Protein 8INI (pdb70)

Structure (mmCIF, N/CA/C/O backbone):
data_8INI
#
_entry.id   8INI
#
_cell.length_a   46.735
_cell.length_b   60.416
_cell.length_c   131.579
_cell.angle_alpha   90.000
_cell.angle_beta   90.000
_cell.angle_gamma   90.000
#
_symmetry.space_group_name_H-M   'C 2 2 21'
#
loop_
_entity.id
_entity.type
_entity.pdbx_description
1 polymer 'vaccinia h2 protein'
2 non-polymer 'TETRAETHYLENE GLYCOL'
3 water water
#
loop_
_atom_site.group_PDB
_atom_site.id
_atom_site.type_symbol
_atom_site.label_atom_id
_atom_site.label_alt_id
_atom_site.label_comp_id
_atom_site.label_asym_id
_atom_site.label_entity_id
_atom_site.label_seq_id
_atom_site.pdbx_PDB_ins_code
_atom_site.Cartn_x
_a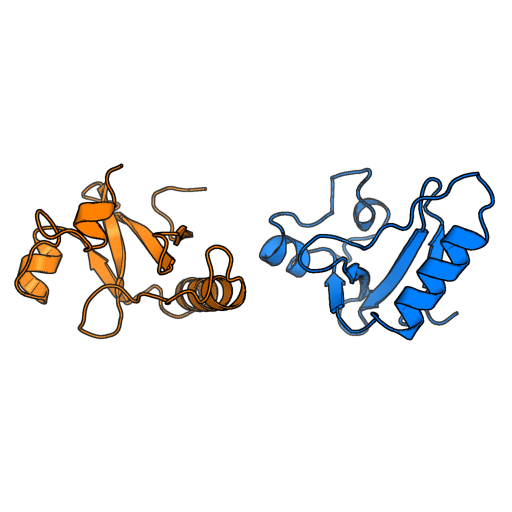tom_site.Cartn_y
_atom_site.Cartn_z
_atom_site.occupancy
_atom_site.B_iso_or_equiv
_atom_site.auth_seq_id
_atom_site.auth_comp_id
_atom_site.auth_asym_id
_atom_site.auth_atom_id
_atom_site.pdbx_PDB_model_num
ATOM 1 N N . ASP A 1 5 ? 24.07078 -9.17247 -11.39083 1.000 45.68618 9 ASP A N 1
ATOM 2 C CA . ASP A 1 5 ? 25.24943 -9.94751 -11.01664 1.000 45.41270 9 ASP A CA 1
ATOM 3 C C . ASP A 1 5 ? 25.48308 -9.85147 -9.50854 1.000 36.53785 9 ASP A C 1
ATOM 4 O O . ASP A 1 5 ? 25.72479 -10.84113 -8.82920 1.000 39.70696 9 ASP A O 1
ATOM 9 N N . ASP A 1 6 ? 25.41026 -8.62479 -9.01294 1.000 28.43336 10 ASP A N 1
ATOM 10 C CA . ASP A 1 6 ? 25.52019 -8.33737 -7.58991 1.000 22.41470 10 ASP A CA 1
ATOM 11 C C . ASP A 1 6 ? 24.35541 -8.97380 -6.83466 1.000 19.33364 10 ASP A C 1
ATOM 12 O O . ASP A 1 6 ? 23.19475 -8.65994 -7.11386 1.000 22.23737 10 ASP A O 1
ATOM 17 N N . ILE A 1 7 ? 24.65499 -9.83172 -5.84906 1.000 15.68536 11 ILE A N 1
ATOM 18 C CA . ILE A 1 7 ? 23.58904 -10.47701 -5.08542 1.000 17.72921 11 ILE A CA 1
ATOM 19 C C . ILE A 1 7 ? 22.88263 -9.53010 -4.14438 1.000 15.69293 11 ILE A C 1
ATOM 20 O O . ILE A 1 7 ? 21.82608 -9.88430 -3.60188 1.000 13.33205 11 ILE A O 1
ATOM 25 N N . PHE A 1 8 ? 23.43892 -8.34770 -3.93138 1.000 15.39492 12 PHE A N 1
ATOM 26 C CA . PHE A 1 8 ? 22.77260 -7.34539 -3.12490 1.000 13.94970 12 PHE A CA 1
ATOM 27 C C . PHE A 1 8 ? 21.94649 -6.37891 -3.96240 1.000 13.60129 12 PHE A C 1
ATOM 28 O O . PHE A 1 8 ? 21.42890 -5.39928 -3.42365 1.000 15.57125 12 PHE A O 1
ATOM 36 N N . GLU A 1 9 ? 21.85235 -6.60511 -5.26792 1.000 12.75427 13 GLU A N 1
ATOM 37 C CA . GLU A 1 9 ? 20.99394 -5.81794 -6.14246 1.000 13.40990 13 GLU A CA 1
ATOM 38 C C . GLU A 1 9 ? 19.94441 -6.72958 -6.76510 1.000 14.15143 13 GLU A C 1
ATOM 39 O O . GLU A 1 9 ? 20.21952 -7.89519 -7.04944 1.000 13.28279 13 GLU A O 1
ATOM 45 N N . PHE A 1 10 ? 18.74903 -6.19380 -6.99349 1.000 15.03226 14 PHE A N 1
ATOM 46 C CA . PHE A 1 10 ? 17.65281 -7.01917 -7.47403 1.000 12.96251 14 PHE A CA 1
ATOM 47 C C . PHE A 1 10 ? 17.98509 -7.65497 -8.82045 1.000 17.47419 14 PHE A C 1
ATOM 48 O O . PHE A 1 10 ? 18.53792 -7.00766 -9.72873 1.000 15.20434 14 PHE A O 1
ATOM 56 N N . LYS A 1 11 ? 17.55930 -8.90736 -8.96041 1.000 15.87224 15 LYS A N 1
ATOM 57 C CA . LYS A 1 11 ? 17.60125 -9.64665 -10.20783 1.000 19.10983 15 LYS A CA 1
ATOM 58 C C . LYS A 1 11 ? 16.32641 -10.46357 -10.31124 1.000 16.89634 15 LYS A C 1
ATOM 59 O O . LYS A 1 11 ? 15.78077 -10.90439 -9.30187 1.000 16.23187 15 LYS A O 1
ATOM 65 N N . CYS A 1 12 ? 15.87236 -10.69152 -11.54075 1.000 15.59406 16 CYS A N 1
ATOM 66 C CA . CYS A 1 12 ? 14.67002 -11.48059 -11.76560 1.000 13.38692 16 CYS A CA 1
ATOM 67 C C . CYS A 1 12 ? 15.04454 -12.95162 -11.71273 1.000 16.37888 16 CYS A C 1
ATOM 68 O O . CYS A 1 12 ? 15.70335 -13.46143 -12.61994 1.000 24.92478 16 CYS A O 1
ATOM 71 N N . VAL A 1 13 ? 14.64723 -13.62837 -10.64717 1.000 13.82671 17 VAL A N 1
ATOM 72 C CA . VAL A 1 13 ? 14.99547 -15.02067 -10.42247 1.000 16.16172 17 VAL A CA 1
ATOM 73 C C . VAL A 1 13 ? 13.82594 -15.88637 -10.86472 1.000 18.27660 17 VAL A C 1
ATOM 74 O O . VAL A 1 13 ? 12.66707 -15.63650 -10.48856 1.000 17.49544 17 VAL A O 1
ATOM 78 N N . ASP A 1 14 ? 14.13505 -16.88706 -11.69357 1.000 17.45299 18 ASP A N 1
ATOM 79 C CA . ASP A 1 14 ? 13.14927 -17.82028 -12.21993 1.000 20.05625 18 ASP A CA 1
ATOM 80 C C . ASP A 1 14 ? 12.92074 -18.89655 -11.16757 1.000 24.37037 18 ASP A C 1
ATOM 81 O O . ASP A 1 14 ? 13.81913 -19.69836 -10.88704 1.000 23.86450 18 ASP A O 1
ATOM 86 N N . PHE A 1 15 ? 11.71663 -18.93634 -10.60415 1.000 19.75870 19 PHE A N 1
ATOM 87 C CA . PHE A 1 15 ? 11.33456 -19.96245 -9.64262 1.000 22.42095 19 PHE A CA 1
ATOM 88 C C . PHE A 1 15 ? 10.56745 -21.09481 -10.30337 1.000 30.45131 19 PHE A C 1
ATOM 89 O O . PHE A 1 15 ? 9.98695 -21.93009 -9.60160 1.000 35.65070 19 PHE A O 1
ATOM 97 N N . GLY A 1 16 ? 10.56121 -21.14416 -11.63343 1.000 31.59652 20 GLY A N 1
ATOM 98 C CA . GLY A 1 16 ? 9.83169 -22.17235 -12.34729 1.000 32.55900 20 GLY A CA 1
ATOM 99 C C . GLY A 1 16 ? 8.54363 -21.64485 -12.93061 1.000 29.62158 20 GLY A C 1
ATOM 100 O O . GLY A 1 16 ? 8.47509 -21.32872 -14.11979 1.000 31.74813 20 GLY A O 1
ATOM 101 N N . ALA A 1 17 ? 7.50119 -21.58652 -12.10608 1.000 27.73905 21 ALA A N 1
ATOM 102 C CA . ALA A 1 17 ? 6.20615 -21.06939 -12.53025 1.000 29.28769 21 ALA A CA 1
ATOM 103 C C . ALA A 1 17 ? 6.13657 -19.54689 -12.56398 1.000 29.51710 21 ALA A C 1
ATOM 104 O O . ALA A 1 17 ? 5.17238 -19.00298 -13.11187 1.000 28.97762 21 ALA A O 1
ATOM 106 N N . TYR A 1 18 ? 7.11810 -18.84479 -12.00067 1.000 24.04027 22 TYR A N 1
ATOM 107 C CA . TYR A 1 18 ? 7.01863 -17.39755 -11.89081 1.000 20.59631 22 TYR A CA 1
ATOM 108 C C . TYR A 1 18 ? 8.40427 -16.80239 -11.67562 1.000 18.49655 22 TYR A C 1
ATOM 109 O O . TYR A 1 18 ? 9.34223 -17.49772 -11.27517 1.000 20.94722 22 TYR A O 1
ATOM 118 N N . PHE A 1 19 ? 8.51489 -15.49973 -11.94236 1.000 14.16826 23 PHE A N 1
ATOM 119 C CA . PHE A 1 19 ? 9.68472 -14.70918 -11.58898 1.000 14.31181 23 PHE A CA 1
ATOM 120 C C . PHE A 1 19 ? 9.42083 -13.93478 -10.30267 1.000 17.54316 23 PHE A C 1
ATOM 121 O O . PHE A 1 19 ? 8.31795 -13.43721 -10.06346 1.000 16.36328 23 PHE A O 1
ATOM 129 N N . ILE A 1 20 ? 10.46878 -13.77088 -9.51132 1.000 14.91804 24 ILE A N 1
ATOM 130 C CA . ILE A 1 20 ? 10.46648 -12.78767 -8.43412 1.000 13.60626 24 ILE A CA 1
ATOM 131 C C . ILE A 1 20 ? 11.72909 -11.95507 -8.56928 1.000 14.14453 24 ILE A C 1
ATOM 132 O O . ILE A 1 20 ? 12.79345 -12.49124 -8.87257 1.000 14.22934 24 ILE A O 1
ATOM 137 N N . ALA A 1 21 ? 11.62575 -10.65294 -8.32071 1.000 11.27473 25 ALA A N 1
ATOM 138 C CA . ALA A 1 21 ? 12.80266 -9.79564 -8.25838 1.000 11.35724 25 ALA A CA 1
ATOM 139 C C . ALA A 1 21 ? 13.36939 -9.86049 -6.83854 1.000 16.09375 25 ALA A C 1
ATOM 140 O O . ALA A 1 21 ? 12.72760 -9.40082 -5.88881 1.000 13.65313 25 ALA A O 1
ATOM 142 N N . MET A 1 22 ? 14.56424 -10.42738 -6.68154 1.000 16.16658 26 MET A N 1
ATOM 143 C CA . MET A 1 22 ? 15.06258 -10.62506 -5.32757 1.000 14.55917 26 MET A CA 1
ATOM 144 C C . MET A 1 22 ? 16.55054 -10.30001 -5.23407 1.000 13.05896 26 MET A C 1
ATOM 145 O O . MET A 1 22 ? 17.26049 -10.14954 -6.23469 1.000 14.23832 26 MET A O 1
ATOM 150 N N . ARG A 1 23 ? 16.97141 -10.07877 -3.99393 1.000 12.85692 27 ARG A N 1
ATOM 151 C CA . ARG A 1 23 ? 18.35880 -9.78999 -3.65169 1.000 12.30172 27 ARG A CA 1
ATOM 152 C C . ARG A 1 23 ? 18.53750 -10.19544 -2.19515 1.000 14.06818 27 ARG A C 1
ATOM 153 O O . ARG A 1 23 ? 17.59594 -10.64711 -1.54858 1.000 15.64064 27 ARG A O 1
ATOM 161 N N . LEU A 1 24 ? 19.74686 -10.02299 -1.67743 1.000 12.54875 28 LEU A N 1
ATOM 162 C CA . LEU A 1 24 ? 20.01733 -10.18887 -0.25768 1.000 12.57260 28 LEU A CA 1
ATOM 163 C C . LEU A 1 24 ? 20.17413 -8.81826 0.37453 1.000 17.28685 28 LEU A C 1
ATOM 164 O O . LEU A 1 24 ? 20.72769 -7.91695 -0.25000 1.000 16.13610 28 LEU A O 1
ATOM 169 N N . ASP A 1 25 ? 19.63490 -8.65390 1.58694 1.000 15.38153 29 ASP A N 1
ATOM 170 C CA . ASP A 1 25 ? 19.84155 -7.43155 2.36216 1.000 16.46060 29 ASP A CA 1
ATOM 171 C C . ASP A 1 25 ? 21.32283 -7.28420 2.71168 1.000 13.57284 29 ASP A C 1
ATOM 172 O O . ASP A 1 25 ? 21.95849 -8.22949 3.18300 1.000 13.73123 29 ASP A O 1
ATOM 177 N N . LYS A 1 26 ? 21.88308 -6.09844 2.45990 1.000 13.68788 30 LYS A N 1
ATOM 178 C CA . LYS A 1 26 ? 23.29144 -5.84418 2.77987 1.000 16.14143 30 LYS A CA 1
ATOM 179 C C . LYS A 1 26 ? 23.60901 -6.05763 4.25892 1.000 23.22555 30 LYS A C 1
ATOM 180 O O . LYS A 1 26 ? 24.69825 -6.54141 4.60031 1.000 30.65667 30 LYS A O 1
ATOM 186 N N . LYS A 1 27 ? 22.72311 -5.61951 5.15120 1.000 17.77631 31 LYS A N 1
ATOM 187 C CA . LYS A 1 27 ? 23.04200 -5.63676 6.57762 1.000 22.77678 31 LYS A CA 1
ATOM 188 C C . LYS A 1 27 ? 22.83287 -7.01701 7.20172 1.000 26.90283 31 LYS A C 1
ATOM 189 O O . LYS A 1 27 ? 23.61354 -7.43072 8.06628 1.000 31.28758 31 LYS A O 1
ATOM 195 N N . THR A 1 28 ? 21.80134 -7.74827 6.78523 1.000 19.26295 32 THR A N 1
ATOM 196 C CA . THR A 1 28 ? 21.44676 -8.99995 7.43883 1.000 19.58585 32 THR A CA 1
ATOM 197 C C . THR A 1 28 ? 21.67405 -10.22001 6.57040 1.000 21.39771 32 THR A C 1
ATOM 198 O O . THR A 1 28 ? 21.56479 -11.33939 7.07999 1.000 19.15003 32 THR A O 1
ATOM 202 N N . TYR A 1 29 ? 22.00667 -10.03978 5.29145 1.000 14.50059 33 TYR A N 1
ATOM 203 C CA . TYR A 1 29 ? 22.09308 -11.11778 4.30756 1.000 15.80368 33 TYR A CA 1
ATOM 204 C C . TYR A 1 29 ? 20.77203 -11.87817 4.14788 1.000 16.03876 33 TYR A C 1
ATOM 205 O O . TYR A 1 29 ? 20.75269 -12.95577 3.55817 1.000 17.08170 33 TYR A O 1
ATOM 214 N N . LEU A 1 30 ? 19.65140 -11.34558 4.65874 1.000 14.71967 34 LEU A N 1
ATOM 215 C CA . LEU A 1 30 ? 18.39687 -12.06090 4.44465 1.000 13.92650 34 LEU A CA 1
ATOM 216 C C . LEU A 1 30 ? 17.82751 -11.80923 3.04526 1.000 13.24112 34 LEU A C 1
ATOM 217 O O . LEU A 1 30 ? 17.95020 -10.70429 2.50456 1.000 16.42681 34 LEU A O 1
ATOM 222 N N . PRO A 1 31 ? 17.15588 -12.79551 2.45969 1.000 15.95202 35 PRO A N 1
ATOM 223 C CA . PRO A 1 31 ? 16.54493 -12.57500 1.13923 1.000 12.18268 35 PRO A CA 1
ATOM 224 C C . PRO A 1 31 ? 15.43042 -11.54530 1.20455 1.000 15.88450 35 PRO A C 1
ATOM 225 O O . PRO A 1 31 ? 14.65826 -11.49701 2.16622 1.000 14.31548 35 PRO A O 1
ATOM 229 N N . GLN A 1 32 ? 15.35619 -10.73068 0.15375 1.000 12.27292 36 GLN A N 1
ATOM 230 C CA . GLN A 1 32 ? 14.43653 -9.61869 0.00386 1.000 12.47558 36 GLN A CA 1
ATOM 231 C C . GLN A 1 32 ? 13.86671 -9.64560 -1.40204 1.000 15.42893 36 GLN A C 1
ATOM 232 O O . GLN A 1 32 ? 14.58781 -9.96113 -2.35047 1.000 15.80918 36 GLN A O 1
ATOM 238 N N . ALA A 1 33 ? 12.57998 -9.32394 -1.53769 1.000 14.42079 37 ALA A N 1
ATOM 239 C CA . ALA A 1 33 ? 11.93569 -9.30669 -2.84173 1.000 14.97456 37 ALA A CA 1
ATOM 240 C C . ALA A 1 33 ? 11.17620 -8.00252 -3.03160 1.000 14.27323 37 ALA A C 1
ATOM 241 O O . ALA A 1 33 ? 10.70252 -7.3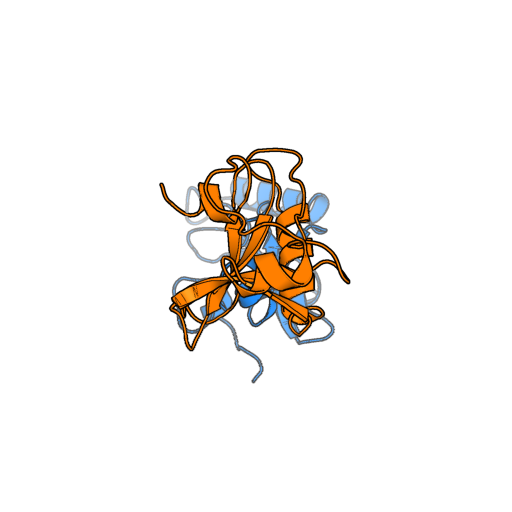9531 -2.07072 1.000 13.06937 37 ALA A O 1
ATOM 243 N N . ILE A 1 34 ? 11.05456 -7.57431 -4.28932 1.000 11.05975 38 ILE A N 1
ATOM 244 C CA . ILE A 1 34 ? 10.18196 -6.44291 -4.57012 1.000 11.19831 38 ILE A CA 1
ATOM 245 C C . ILE A 1 34 ? 8.77405 -6.84052 -4.17949 1.000 18.21129 38 ILE A C 1
ATOM 246 O O . ILE A 1 34 ? 8.27322 -7.89343 -4.59317 1.000 14.67936 38 ILE A O 1
ATOM 251 N N . ARG A 1 35 ? 8.14350 -6.00099 -3.36553 1.000 11.80784 39 ARG A N 1
ATOM 252 C CA . ARG A 1 35 ? 6.90849 -6.32444 -2.68938 1.000 12.11717 39 ARG A CA 1
ATOM 253 C C . ARG A 1 35 ? 5.71688 -5.88591 -3.52936 1.000 14.31843 39 ARG A C 1
ATOM 254 O O . ARG A 1 35 ? 5.75960 -4.83793 -4.17818 1.000 16.45367 39 ARG A O 1
ATOM 262 N N . ARG A 1 36 ? 4.64913 -6.69088 -3.51449 1.000 12.24390 40 ARG A N 1
ATOM 263 C CA . ARG A 1 36 ? 3.43041 -6.35988 -4.25561 1.000 14.55698 40 ARG A CA 1
ATOM 264 C C . ARG A 1 36 ? 2.52178 -5.57281 -3.32078 1.000 18.53430 40 ARG A C 1
ATOM 265 O O . ARG A 1 36 ? 1.69865 -6.13802 -2.59881 1.000 16.18313 40 ARG A O 1
ATOM 273 N N . GLY A 1 37 ? 2.68849 -4.24923 -3.32277 1.000 20.49813 41 GLY A N 1
ATOM 274 C CA . GLY A 1 37 ? 1.84683 -3.40602 -2.47839 1.000 23.65774 41 GLY A CA 1
ATOM 275 C C . GLY A 1 37 ? 2.08191 -3.70554 -1.01824 1.000 21.50457 41 GLY A C 1
ATOM 276 O O . GLY A 1 37 ? 3.21225 -3.66426 -0.52537 1.000 20.53229 41 GLY A O 1
ATOM 277 N N . THR A 1 38 ? 1.00005 -3.99932 -0.29974 1.000 19.55037 42 THR A N 1
ATOM 278 C CA . THR A 1 38 ? 1.08666 -4.38195 1.10026 1.000 19.90720 42 THR A CA 1
ATOM 279 C C . THR A 1 38 ? 1.21640 -5.88848 1.28562 1.000 19.08800 42 THR A C 1
ATOM 280 O O . THR A 1 38 ? 1.31315 -6.35416 2.42388 1.000 22.27296 42 THR A O 1
ATOM 284 N N . GLY A 1 39 ? 1.22152 -6.66170 0.20377 1.000 17.00791 43 GLY A N 1
ATOM 285 C CA . GLY A 1 39 ? 1.26807 -8.10670 0.34138 1.000 18.78907 43 GLY A CA 1
ATOM 286 C C . GLY A 1 39 ? 2.67084 -8.68767 0.34986 1.000 17.76302 43 GLY A C 1
ATOM 287 O O . GLY A 1 39 ? 3.60071 -8.07355 0.87852 1.000 22.20512 43 GLY A O 1
ATOM 288 N N . ASP A 1 40 ? 2.82840 -9.85949 -0.25378 1.000 15.01631 44 ASP A N 1
ATOM 289 C CA . ASP A 1 40 ? 4.09189 -10.58479 -0.26864 1.000 17.90080 44 ASP A CA 1
ATOM 290 C C . ASP A 1 40 ? 4.88436 -10.18445 -1.51419 1.000 18.16052 44 ASP A C 1
ATOM 291 O O . ASP A 1 40 ? 4.58312 -9.17399 -2.15232 1.000 14.97684 44 ASP A O 1
ATOM 296 N N . ALA A 1 41 ? 5.90149 -10.96948 -1.87355 1.000 13.49101 45 ALA A N 1
ATOM 297 C CA . ALA A 1 41 ? 6.67088 -10.69806 -3.07947 1.000 13.68987 45 ALA A CA 1
ATOM 298 C C . ALA A 1 41 ? 5.78002 -10.61309 -4.31723 1.000 16.21024 45 ALA A C 1
ATOM 299 O O . ALA A 1 41 ? 4.78895 -11.33725 -4.44907 1.000 16.71699 45 ALA A O 1
ATOM 301 N N . TRP A 1 42 ? 6.15009 -9.72394 -5.23252 1.000 11.32412 46 TRP A N 1
ATOM 302 C CA . TRP A 1 42 ? 5.43313 -9.54760 -6.49789 1.000 11.21506 46 TRP A CA 1
ATOM 303 C C . TRP A 1 42 ? 5.84402 -10.69317 -7.41115 1.000 16.73311 46 TRP A C 1
ATOM 304 O O . TRP A 1 42 ? 6.96049 -10.72328 -7.92784 1.000 16.41883 46 TRP A O 1
ATOM 315 N N . MET A 1 43 ? 4.97295 -11.68053 -7.56370 1.000 13.21465 47 MET A N 1
ATOM 316 C CA . MET A 1 43 ? 5.27671 -12.82117 -8.40642 1.000 14.46841 47 MET A CA 1
ATOM 317 C C . MET A 1 43 ? 4.76719 -12.54551 -9.81275 1.000 20.33133 47 MET A C 1
ATOM 318 O O . MET A 1 43 ? 3.59478 -12.19534 -9.99993 1.000 21.25011 47 MET A O 1
ATOM 323 N N . VAL A 1 44 ? 5.64564 -12.69412 -10.79720 1.000 14.76599 48 VAL A N 1
ATOM 324 C CA . VAL A 1 44 ? 5.28680 -12.48512 -12.19429 1.000 13.81384 48 VAL A CA 1
ATOM 325 C C . VAL A 1 44 ? 5.10139 -13.86159 -12.80847 1.000 16.77381 48 VAL A C 1
ATOM 326 O O . VAL A 1 44 ? 6.07135 -14.58904 -13.04429 1.000 17.13953 48 VAL A O 1
ATOM 330 N N . LYS A 1 45 ? 3.85368 -14.22705 -13.07514 1.000 17.60850 49 LYS A N 1
ATOM 331 C CA . LYS A 1 45 ? 3.56381 -15.59143 -13.47911 1.000 20.77707 49 LYS A CA 1
ATOM 332 C C . LYS A 1 45 ? 4.02656 -15.81114 -14.91932 1.000 22.33108 49 LYS A C 1
ATOM 333 O O . LYS A 1 45 ? 3.95167 -14.90599 -15.76025 1.000 19.56578 49 LYS A O 1
ATOM 339 N N . LYS A 1 46 ? 4.52176 -17.01438 -15.20601 1.000 23.44499 50 LYS A N 1
ATOM 340 C CA . LYS A 1 46 ? 5.06438 -17.31001 -16.52701 1.000 22.24402 50 LYS A CA 1
ATOM 341 C C . LYS A 1 46 ? 4.02434 -18.10965 -17.30049 1.000 19.86745 50 LYS A C 1
ATOM 342 O O . LYS A 1 46 ? 3.43035 -19.05049 -16.76851 1.000 21.95070 50 LYS A O 1
ATOM 348 N N . ALA A 1 47 ? 3.81127 -17.73203 -18.55857 1.000 16.68364 51 ALA A N 1
ATOM 349 C CA . ALA A 1 47 ? 2.85880 -18.43543 -19.41712 1.000 22.15362 51 ALA A CA 1
ATOM 350 C C . ALA A 1 47 ? 3.42379 -19.73252 -19.97802 1.000 19.81193 51 ALA A C 1
ATOM 351 O O . ALA A 1 47 ? 2.65215 -20.59105 -20.42945 1.000 20.94808 51 ALA A O 1
ATOM 353 N N . ALA A 1 48 ? 4.74652 -19.86447 -20.01547 1.000 17.28607 52 ALA A N 1
ATOM 354 C CA . ALA A 1 48 ? 5.40515 -21.07033 -20.49850 1.000 16.96923 52 ALA A CA 1
ATOM 355 C C . ALA A 1 48 ? 6.74539 -21.17587 -19.78963 1.000 18.19725 52 ALA A C 1
ATOM 356 O O . ALA A 1 48 ? 7.16053 -20.26125 -19.08264 1.000 18.40512 52 ALA A O 1
ATOM 358 N N . LYS A 1 49 ? 7.41953 -22.31442 -19.96878 1.000 17.16361 53 LYS A N 1
ATOM 359 C CA . LYS A 1 49 ? 8.72705 -22.49531 -19.33874 1.000 17.67935 53 LYS A CA 1
ATOM 360 C C . LYS A 1 49 ? 9.71312 -21.39434 -19.72484 1.000 20.37280 53 LYS A C 1
ATOM 361 O O . LYS A 1 49 ? 10.59290 -21.03854 -18.93079 1.000 21.73432 53 LYS A O 1
ATOM 367 N N . VAL A 1 50 ? 9.62041 -20.88126 -20.94450 1.000 19.28351 54 VAL A N 1
ATOM 368 C CA . VAL A 1 50 ? 10.35422 -19.69302 -21.36258 1.000 24.39697 54 VAL A CA 1
ATOM 369 C C . VAL A 1 50 ? 9.32252 -18.62269 -21.66484 1.000 20.91801 54 VAL A C 1
ATOM 370 O O . VAL A 1 50 ? 8.43142 -18.83534 -22.49715 1.000 20.02623 54 VAL A O 1
ATOM 374 N N . ASP A 1 51 ? 9.42756 -17.48136 -20.98364 1.000 19.64647 55 ASP A N 1
ATOM 375 C CA . ASP A 1 51 ? 8.44656 -16.40463 -21.13264 1.000 17.10511 55 ASP A CA 1
ATOM 376 C C . ASP A 1 51 ? 9.13763 -15.05425 -21.04954 1.000 17.41644 55 ASP A C 1
ATOM 377 O O . ASP A 1 51 ? 9.20686 -14.43767 -19.97591 1.000 16.30562 55 ASP A O 1
ATOM 382 N N . PRO A 1 52 ? 9.63877 -14.54469 -22.17758 1.000 22.06183 56 PRO A N 1
ATOM 383 C CA . PRO A 1 52 ? 10.30631 -13.23508 -22.15120 1.000 23.35156 56 PRO A CA 1
ATOM 384 C C . PRO A 1 52 ? 9.38904 -12.08594 -21.77217 1.000 23.05532 56 PRO A C 1
ATOM 385 O O . PRO A 1 52 ? 9.89317 -11.07039 -21.29176 1.000 19.33234 56 PRO A O 1
ATOM 389 N N . SER A 1 53 ? 8.06864 -12.20574 -21.95927 1.000 21.08397 57 SER A N 1
ATOM 390 C CA . SER A 1 53 ? 7.17057 -11.13246 -21.53846 1.000 22.53101 57 SER A CA 1
ATOM 391 C C . SER A 1 53 ? 7.11279 -11.02681 -20.01957 1.000 18.12492 57 SER A C 1
ATOM 392 O O . SER A 1 53 ? 7.13791 -9.91845 -19.46032 1.000 18.78436 57 SER A O 1
ATOM 395 N N . ALA A 1 54 ? 7.03824 -12.17225 -19.33615 1.000 22.67942 58 ALA A N 1
ATOM 396 C CA . ALA A 1 54 ? 7.07784 -12.16935 -17.87893 1.000 19.47997 58 ALA A CA 1
ATOM 397 C C . ALA A 1 54 ? 8.40604 -11.61879 -17.37810 1.000 15.08417 58 ALA A C 1
ATOM 398 O O . ALA A 1 54 ? 8.44148 -10.81717 -16.43592 1.000 16.78367 58 ALA A O 1
ATOM 400 N N . GLN A 1 55 ? 9.51082 -12.04009 -17.99949 1.000 16.24529 59 GLN A N 1
ATOM 401 C CA . GLN A 1 55 ? 10.81656 -11.49306 -17.64301 1.000 16.45564 59 GLN A CA 1
ATOM 402 C C . GLN A 1 55 ? 10.86005 -9.98122 -17.84620 1.000 16.51323 59 GLN A C 1
ATOM 403 O O . GLN A 1 55 ? 11.41594 -9.25193 -17.01370 1.000 15.31289 59 GLN A O 1
ATOM 409 N N . GLN A 1 56 ? 10.27191 -9.49075 -18.94407 1.000 16.49915 60 GLN A N 1
ATOM 410 C CA . GLN A 1 56 ? 10.29484 -8.05223 -19.21424 1.000 17.23427 60 GLN A CA 1
ATOM 411 C C . GLN A 1 56 ? 9.53207 -7.27618 -18.14444 1.000 17.56159 60 GLN A C 1
ATOM 412 O O . GLN A 1 56 ? 10.00177 -6.23745 -17.65954 1.000 14.63459 60 GLN A O 1
ATOM 418 N N . PHE A 1 57 ? 8.36315 -7.76995 -17.74353 1.000 12.82894 61 PHE A N 1
ATOM 419 C CA . PHE A 1 57 ? 7.64682 -7.06228 -16.68789 1.000 15.34772 61 PHE A CA 1
ATOM 420 C C . PHE A 1 57 ? 8.42333 -7.09407 -15.37633 1.000 17.27511 61 PHE A C 1
ATOM 421 O O . PHE A 1 57 ? 8.48055 -6.09099 -14.65531 1.000 13.40018 61 PHE A O 1
ATOM 429 N N . CYS A 1 58 ? 9.00084 -8.24316 -15.03248 1.000 13.43076 62 CYS A N 1
ATOM 430 C CA . CYS A 1 58 ? 9.82605 -8.29507 -13.83027 1.000 15.58139 62 CYS A CA 1
ATOM 431 C C . CYS A 1 58 ? 10.96379 -7.26749 -13.89012 1.000 12.38585 62 CYS A C 1
ATOM 432 O O . CYS A 1 58 ? 11.26374 -6.59698 -12.89305 1.000 14.81938 62 CYS A O 1
ATOM 435 N N . GLN A 1 59 ? 11.59825 -7.11314 -15.06065 1.000 13.43269 63 GLN A N 1
ATOM 436 C CA . GLN A 1 59 ? 12.66408 -6.11208 -15.18443 1.000 14.97716 63 GLN A CA 1
ATOM 437 C C . GLN A 1 59 ? 12.10598 -4.70092 -15.03158 1.000 15.60517 63 GLN A C 1
ATOM 438 O O . GLN A 1 59 ? 12.77343 -3.81371 -14.47056 1.000 12.79138 63 GLN A O 1
ATOM 447 N N . TYR A 1 60 ? 10.87602 -4.47971 -15.52341 1.000 13.62600 64 TYR A N 1
ATOM 448 C CA . TYR A 1 60 ? 10.21237 -3.18943 -15.33191 1.000 14.59637 64 TYR A CA 1
ATOM 449 C C . TYR A 1 60 ? 9.99180 -2.91953 -13.85179 1.000 12.55247 64 TYR A C 1
ATOM 450 O O . TYR A 1 60 ? 10.14246 -1.78540 -13.38683 1.000 12.74513 64 TYR A O 1
ATOM 459 N N . LEU A 1 61 ? 9.61959 -3.95826 -13.09767 1.000 12.52420 65 LEU A N 1
ATOM 460 C CA . LEU A 1 61 ? 9.44722 -3.79387 -11.65548 1.000 14.47894 65 LEU A CA 1
ATOM 461 C C . LEU A 1 61 ? 10.76006 -3.40198 -10.99635 1.000 16.23442 65 LEU A C 1
ATOM 462 O O . LEU A 1 61 ? 10.78571 -2.56470 -10.08875 1.000 13.64160 65 LEU A O 1
ATOM 467 N N . ILE A 1 62 ? 11.86035 -4.00859 -11.42268 1.000 13.43435 66 ILE A N 1
ATOM 468 C CA . ILE A 1 62 ? 13.14008 -3.60280 -10.85156 1.000 12.32680 66 ILE A CA 1
ATOM 469 C C . ILE A 1 62 ? 13.41628 -2.13811 -11.16984 1.000 17.76089 66 ILE A C 1
ATOM 470 O O . ILE A 1 62 ? 13.84890 -1.36404 -10.30127 1.000 15.02049 66 ILE A O 1
ATOM 475 N N . LYS A 1 63 ? 13.10260 -1.72233 -12.39742 1.000 15.52328 67 LYS A N 1
ATOM 476 C CA . LYS A 1 63 ? 13.37678 -0.35325 -12.80888 1.000 18.15989 67 LYS A CA 1
ATOM 477 C C . LYS A 1 63 ? 12.54864 0.64476 -12.00995 1.000 17.49895 67 LYS A C 1
ATOM 478 O O . LYS A 1 63 ? 13.04877 1.71069 -11.64082 1.000 18.09484 67 LYS A O 1
ATOM 484 N N . HIS A 1 64 ? 11.29207 0.31888 -11.71208 1.000 14.67548 68 HIS A N 1
ATOM 485 C CA . HIS A 1 64 ? 10.36233 1.33535 -11.23136 1.000 14.93236 68 HIS A CA 1
ATOM 486 C C . HIS A 1 64 ? 9.80264 1.11913 -9.83438 1.000 18.79714 68 HIS A C 1
ATOM 487 O O . HIS A 1 64 ? 9.39498 2.10181 -9.20062 1.000 17.00916 68 HIS A O 1
ATOM 494 N N . LYS A 1 65 ? 9.84421 -0.09979 -9.29916 1.000 14.39469 69 LYS A N 1
ATOM 495 C CA . LYS A 1 65 ? 9.16633 -0.43028 -8.05016 1.000 14.38117 69 LYS A CA 1
ATOM 496 C C . LYS A 1 65 ? 10.11831 -1.03972 -7.02868 1.000 14.08614 69 LYS A C 1
ATOM 497 O O . LYS A 1 65 ? 9.66446 -1.70595 -6.09475 1.000 14.67152 69 LYS A O 1
ATOM 503 N N . SER A 1 66 ? 11.42835 -0.82786 -7.18477 1.000 13.94783 70 SER A N 1
ATOM 504 C CA . SER A 1 66 ? 12.37847 -1.41035 -6.23642 1.000 15.78356 70 SER A CA 1
ATOM 505 C C . SER A 1 66 ? 12.35023 -0.73903 -4.87127 1.000 16.54133 70 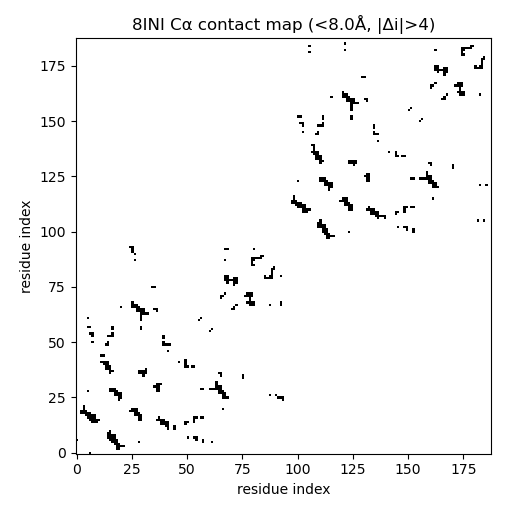SER A C 1
ATOM 506 O O . SER A 1 66 ? 13.09980 -1.16276 -3.98654 1.000 17.26124 70 SER A O 1
ATOM 510 N N . ASN A 1 67 ? 11.55533 0.30099 -4.64941 1.000 12.44328 71 ASN A N 1
ATOM 511 C CA . ASN A 1 67 ? 11.61633 0.95705 -3.34814 1.000 18.55113 71 ASN A CA 1
ATOM 512 C C . ASN A 1 67 ? 10.50581 0.51638 -2.39288 1.000 17.50391 71 ASN A C 1
ATOM 513 O O . ASN A 1 67 ? 10.33127 1.13114 -1.33575 1.000 14.43767 71 ASN A O 1
ATOM 518 N N . ASN A 1 68 ? 9.81540 -0.58457 -2.70481 1.000 12.23195 72 ASN A N 1
ATOM 519 C CA . ASN A 1 68 ? 8.87429 -1.24005 -1.79757 1.000 12.97756 72 ASN A CA 1
ATOM 520 C C . ASN A 1 68 ? 9.26472 -2.70734 -1.73952 1.000 14.33929 72 ASN A C 1
ATOM 521 O O . ASN A 1 68 ? 9.06382 -3.43183 -2.71980 1.000 14.33277 72 ASN A O 1
ATOM 526 N N . VAL A 1 69 ? 9.86326 -3.14784 -0.61937 1.000 12.26723 73 VAL A N 1
ATOM 527 C CA . VAL A 1 69 ? 10.43815 -4.48964 -0.57939 1.000 11.97247 73 VAL A CA 1
ATOM 528 C C . VAL A 1 69 ? 9.99067 -5.22134 0.67768 1.000 17.54151 73 VAL A C 1
ATOM 529 O O . VAL A 1 69 ? 9.51425 -4.62461 1.64695 1.000 16.58168 73 VAL A O 1
ATOM 533 N N . ILE A 1 70 ? 10.12700 -6.54206 0.63933 1.000 11.95198 74 ILE A N 1
ATOM 534 C CA . ILE A 1 70 ? 9.73925 -7.37340 1.77093 1.000 12.25751 74 ILE A CA 1
ATOM 535 C C . ILE A 1 70 ? 10.85777 -8.37262 2.01048 1.000 13.27975 74 ILE A C 1
ATOM 536 O O . ILE A 1 70 ? 11.40442 -8.94338 1.06327 1.000 12.70186 74 ILE A O 1
ATOM 541 N N . THR A 1 71 ? 11.21540 -8.56780 3.28333 1.000 15.11191 75 THR A N 1
ATOM 542 C CA . THR A 1 71 ? 12.38251 -9.35339 3.66307 1.000 13.45164 75 THR A CA 1
ATOM 543 C C . THR A 1 71 ? 11.93850 -10.56328 4.46399 1.000 13.56226 75 THR A C 1
ATOM 544 O O . THR A 1 71 ? 11.12258 -10.42365 5.36768 1.000 15.92688 75 THR A O 1
ATOM 548 N N . CYS A 1 72 ? 12.52783 -11.72687 4.17511 1.000 13.37513 76 CYS A N 1
ATOM 549 C CA . CYS A 1 72 ? 12.21801 -12.94262 4.92755 1.000 13.55074 76 CYS A CA 1
ATOM 550 C C . CYS A 1 72 ? 12.62318 -12.76351 6.38319 1.000 21.82151 76 CYS A C 1
ATOM 551 O O . CYS A 1 72 ? 13.51382 -11.97451 6.70291 1.000 19.50772 76 CYS A O 1
ATOM 554 N N . GLY A 1 73 ? 11.96010 -13.50521 7.27057 1.000 21.55091 77 GLY A N 1
ATOM 555 C CA . GLY A 1 73 ? 12.30279 -13.47736 8.67898 1.000 20.67153 77 GLY A CA 1
ATOM 556 C C . GLY A 1 73 ? 11.45068 -12.55864 9.52671 1.000 21.38995 77 GLY A C 1
ATOM 557 O O . GLY A 1 73 ? 10.23113 -12.49293 9.33430 1.000 21.73921 77 GLY A O 1
ATOM 558 N N . ASN A 1 74 ? 12.09477 -11.80974 10.43606 1.000 21.20299 78 ASN A N 1
ATOM 559 C CA . ASN A 1 74 ? 11.35302 -10.99299 11.39671 1.000 24.03599 78 ASN A CA 1
ATOM 560 C C . ASN A 1 74 ? 10.49039 -9.94577 10.70397 1.000 23.32301 78 ASN A C 1
ATOM 561 O O . ASN A 1 74 ? 9.37867 -9.65869 11.16449 1.000 24.40033 78 ASN A O 1
ATOM 566 N N . GLU A 1 75 ? 10.99462 -9.33214 9.62501 1.000 20.12652 79 GLU A N 1
ATOM 567 C CA . GLU A 1 75 ? 10.20707 -8.30830 8.94345 1.000 22.44787 79 GLU A CA 1
ATOM 568 C C . GLU A 1 75 ? 8.91336 -8.88520 8.39319 1.000 19.70618 79 GLU A C 1
ATOM 569 O O . GLU A 1 75 ? 7.83110 -8.34086 8.63696 1.000 22.39817 79 GLU A O 1
ATOM 575 N N . MET A 1 76 ? 9.00566 -9.99408 7.64716 1.000 19.12424 80 MET A N 1
ATOM 576 C CA . MET A 1 76 ? 7.80887 -10.63632 7.12298 1.000 22.54800 80 MET A CA 1
ATOM 577 C C . MET A 1 76 ? 6.88798 -11.08071 8.25063 1.000 25.40992 80 MET A C 1
ATOM 578 O O . MET A 1 76 ? 5.66252 -11.01067 8.12474 1.000 23.12678 80 MET A O 1
ATOM 583 N N . LEU A 1 77 ? 7.46086 -11.55006 9.35622 1.000 19.90719 81 LEU A N 1
ATOM 584 C CA . LEU A 1 77 ? 6.64091 -11.97135 10.48670 1.000 27.53713 81 LEU A CA 1
ATOM 585 C C . LEU A 1 77 ? 5.82027 -10.79974 11.01733 1.000 26.42729 81 LEU A C 1
ATOM 586 O O . LEU A 1 77 ? 4.61006 -10.92249 11.23773 1.000 27.73518 81 LEU A O 1
ATOM 591 N N . ASN A 1 78 ? 6.46202 -9.64750 11.21166 1.000 24.61249 82 ASN A N 1
ATOM 592 C CA . ASN A 1 78 ? 5.73777 -8.48123 11.71719 1.000 26.49769 82 ASN A CA 1
ATOM 593 C C . ASN A 1 78 ? 4.73852 -7.94202 10.69243 1.000 30.68509 82 ASN A C 1
ATOM 594 O O . ASN A 1 78 ? 3.63692 -7.50908 11.05773 1.000 31.97080 82 ASN A O 1
ATOM 599 N N . GLU A 1 79 ? 5.09603 -7.97278 9.40469 1.000 27.61683 83 GLU A N 1
ATOM 600 C CA . GLU A 1 79 ? 4.28813 -7.34028 8.36609 1.000 28.14922 83 GLU A CA 1
ATOM 601 C C . GLU A 1 79 ? 3.10310 -8.19248 7.93018 1.000 24.73240 83 GLU A C 1
ATOM 602 O O . GLU A 1 79 ? 2.01146 -7.66369 7.69186 1.000 27.15569 83 GLU A O 1
ATOM 608 N N . LEU A 1 80 ? 3.33140 -9.48857 7.73654 1.000 23.57408 84 LEU A N 1
ATOM 609 C CA . LEU A 1 80 ? 2.39367 -10.40858 7.11711 1.000 22.25338 84 LEU A CA 1
ATOM 610 C C . LEU A 1 80 ? 1.92228 -11.50398 8.06630 1.000 22.16071 84 LEU A C 1
ATOM 611 O O . LEU A 1 80 ? 0.97590 -12.22434 7.72791 1.000 26.40292 84 LEU A O 1
ATOM 616 N N . GLY A 1 81 ? 2.59611 -11.70293 9.19107 1.000 23.38411 85 GLY A N 1
ATOM 617 C CA . GLY A 1 81 ? 2.21188 -12.72507 10.13617 1.000 29.45579 85 GLY A CA 1
ATOM 618 C C . GLY A 1 81 ? 2.95039 -14.03471 10.01744 1.000 32.11566 85 GLY A C 1
ATOM 619 O O . GLY A 1 81 ? 2.58523 -14.99162 10.70840 1.000 32.22568 85 GLY A O 1
ATOM 620 N N . TYR A 1 82 ? 3.98627 -14.10332 9.18737 1.000 24.79001 86 TYR A N 1
ATOM 621 C CA . TYR A 1 82 ? 4.73722 -15.33208 8.98545 1.000 24.21676 86 TYR A CA 1
ATOM 622 C C . TYR A 1 82 ? 6.15712 -15.00724 8.55491 1.000 29.71427 86 TYR A C 1
ATOM 623 O O . TYR A 1 82 ? 6.41184 -13.96680 7.94685 1.000 27.52534 86 TYR A O 1
ATOM 632 N N . SER A 1 83 ? 7.07995 -15.92305 8.85530 1.000 23.77393 87 SER A N 1
ATOM 633 C CA . SER A 1 83 ? 8.48327 -15.65118 8.59070 1.000 20.47644 87 SER A CA 1
ATOM 634 C C . SER A 1 83 ? 8.88345 -15.96994 7.16358 1.000 20.00474 87 SER A C 1
ATOM 635 O O . SER A 1 83 ? 9.86920 -15.40333 6.67268 1.000 21.39820 87 SER A O 1
ATOM 638 N N . GLY A 1 84 ? 8.10065 -16.80222 6.46701 1.000 16.66338 88 GLY A N 1
ATOM 639 C CA . GLY A 1 84 ? 8.48790 -17.32043 5.17322 1.000 12.89504 88 GLY A CA 1
ATOM 640 C C . GLY A 1 84 ? 9.29228 -18.60144 5.23584 1.000 14.18912 88 GLY A C 1
ATOM 641 O O . GLY A 1 84 ? 9.40278 -19.30201 4.21270 1.000 14.59945 88 GLY A O 1
ATOM 642 N N . TYR A 1 85 ? 9.81102 -18.95949 6.40234 1.000 15.24847 89 TYR A N 1
ATOM 643 C CA . TYR A 1 85 ? 10.64461 -20.13544 6.55412 1.000 15.08764 89 TYR A CA 1
ATOM 644 C C . TYR A 1 85 ? 9.80285 -21.31243 7.03280 1.000 17.69536 89 TYR A C 1
ATOM 645 O O . TYR A 1 85 ? 8.74104 -21.13815 7.64043 1.000 17.86174 89 TYR A O 1
ATOM 654 N N . PHE A 1 86 ? 10.26883 -22.51694 6.70108 1.000 15.07213 90 PHE A N 1
ATOM 655 C CA . PHE A 1 86 ? 9.51378 -23.73624 6.98334 1.000 13.93963 90 PHE A CA 1
ATOM 656 C C . PHE A 1 86 ? 8.08485 -23.62703 6.43230 1.000 16.99410 90 PHE A C 1
ATOM 657 O O . PHE A 1 86 ? 7.10933 -23.96568 7.10542 1.000 18.43143 90 PHE A O 1
ATOM 665 N N . MET A 1 87 ? 7.94356 -23.07706 5.22723 1.000 17.95943 91 MET A N 1
ATOM 666 C CA . MET A 1 87 ? 6.62635 -23.11497 4.56994 1.000 18.46592 91 MET A CA 1
ATOM 667 C C . MET A 1 87 ? 6.77568 -23.11796 3.05192 1.000 14.38582 91 MET A C 1
ATOM 668 O O . MET A 1 87 ? 6.22216 -22.28341 2.33159 1.000 14.14575 91 MET A O 1
ATOM 673 N N . SER A 1 88 ? 7.50677 -24.09370 2.54577 1.000 18.27048 92 SER A N 1
ATOM 674 C CA . SER A 1 88 ? 7.48535 -24.35832 1.11662 1.000 18.01985 92 SER A CA 1
ATOM 675 C C . SER A 1 88 ? 6.03659 -24.49861 0.64406 1.000 17.62650 92 SER A C 1
ATOM 676 O O . SER A 1 88 ? 5.19509 -25.03996 1.37128 1.000 16.41739 92 SER A O 1
ATOM 680 N N . PRO A 1 89 ? 5.70354 -24.02578 -0.56100 1.000 17.35162 93 PRO A N 1
ATOM 681 C CA . PRO A 1 89 ? 6.62481 -23.49613 -1.57120 1.000 19.10192 93 PRO A CA 1
ATOM 682 C C . PRO A 1 89 ? 6.95058 -22.01334 -1.48740 1.000 20.08309 93 PRO A C 1
ATOM 683 O O . PRO A 1 89 ? 7.35940 -21.47305 -2.51910 1.000 24.77924 93 PRO A O 1
ATOM 687 N N . HIS A 1 90 ? 6.82028 -21.37480 -0.32823 1.000 17.39900 94 HIS A N 1
ATOM 688 C CA . HIS A 1 90 ? 7.15154 -19.95658 -0.23414 1.000 15.37068 94 HIS A CA 1
ATOM 689 C C . HIS A 1 90 ? 8.61670 -19.74151 -0.59631 1.000 14.44162 94 HIS A C 1
ATOM 690 O O . HIS A 1 90 ? 9.48785 -20.54383 -0.23607 1.000 13.57353 94 HIS A O 1
ATOM 697 N N . TRP A 1 91 ? 8.88587 -18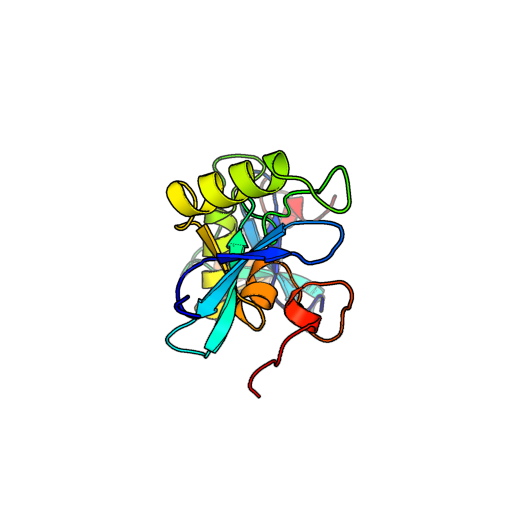.62655 -1.29590 1.000 14.98441 95 TRP A N 1
ATOM 698 C CA . TRP A 1 91 ? 10.22381 -18.37462 -1.83677 1.000 17.15474 95 TRP A CA 1
ATOM 699 C C . TRP A 1 91 ? 11.28753 -18.29539 -0.74267 1.000 16.45434 95 TRP A C 1
ATOM 700 O O . TRP A 1 91 ? 12.42201 -18.75518 -0.94642 1.000 17.73258 95 TRP A O 1
ATOM 711 N N . CYS A 1 92 ? 10.92428 -17.81254 0.44689 1.000 13.77459 96 CYS A N 1
ATOM 712 C CA . CYS A 1 92 ? 11.90880 -17.72986 1.53300 1.000 14.91602 96 CYS A CA 1
ATOM 713 C C . CYS A 1 92 ? 12.42280 -19.11108 1.93191 1.000 18.53094 96 CYS A C 1
ATOM 714 O O . CYS A 1 92 ? 13.58871 -19.26546 2.31814 1.000 15.34865 96 CYS A O 1
ATOM 717 N N . SER A 1 93 ? 11.59107 -20.13218 1.79061 1.000 14.59221 97 SER A N 1
ATOM 718 C CA . SER A 1 93 ? 11.98874 -21.47750 2.17842 1.000 13.80019 97 SER A CA 1
ATOM 719 C C . SER A 1 93 ? 12.96683 -22.11543 1.19607 1.000 17.39477 97 SER A C 1
ATOM 720 O O . SER A 1 93 ? 13.36033 -23.26057 1.41383 1.000 20.42268 97 SER A O 1
ATOM 723 N N . ASP A 1 94 ? 13.28701 -21.46814 0.07834 1.000 27.63565 98 ASP A N 1
ATOM 724 C CA . ASP A 1 94 ? 14.36624 -21.97643 -0.77133 1.000 27.13521 98 ASP A CA 1
ATOM 725 C C . ASP A 1 94 ? 15.74827 -21.46664 -0.36039 1.000 30.16585 98 ASP A C 1
ATOM 726 O O . ASP A 1 94 ? 16.74768 -21.84247 -0.98777 1.000 36.60995 98 ASP A O 1
ATOM 731 N N . PHE A 1 95 ? 15.83498 -20.64717 0.67949 1.000 21.65670 99 PHE A N 1
ATOM 732 C CA . PHE A 1 95 ? 17.07744 -20.01777 1.11254 1.000 24.50284 99 PHE A CA 1
ATOM 733 C C . PHE A 1 95 ? 17.37859 -20.33302 2.57189 1.000 33.72521 99 PHE A C 1
ATOM 734 O O . PHE A 1 95 ? 16.60956 -20.99866 3.26769 1.000 32.06028 99 PHE A O 1
ATOM 742 N N . SER A 1 96 ? 18.53176 -19.83412 3.00825 1.000 32.17854 100 SER A N 1
ATOM 743 C CA . SER A 1 96 ? 18.96076 -19.90572 4.39329 1.000 30.38347 100 SER A CA 1
ATOM 744 C C . SER A 1 96 ? 18.31604 -18.78516 5.20870 1.000 30.63962 100 SER A C 1
ATOM 745 O O . SER A 1 96 ? 18.01772 -17.68815 4.69344 1.000 26.62464 100 SER A O 1
ATOM 748 N N . ASN A 1 97 ? 18.05220 -19.08928 6.48472 1.000 28.70835 101 ASN A N 1
ATOM 749 C CA . ASN A 1 97 ? 17.52417 -18.09613 7.40984 1.000 24.85184 101 ASN A CA 1
ATOM 750 C C . ASN A 1 97 ? 18.64202 -17.43234 8.19587 1.000 21.58982 101 ASN A C 1
ATOM 751 O O . ASN A 1 97 ? 18.36855 -16.62943 9.09183 1.000 23.64228 101 ASN A O 1
ATOM 756 N N . MET A 1 98 ? 19.89195 -17.77500 7.88263 1.000 26.22253 102 MET A N 1
ATOM 757 C CA . MET A 1 98 ? 21.07874 -17.08355 8.37621 1.000 30.63648 102 MET A CA 1
ATOM 758 C C . MET A 1 98 ? 21.20804 -17.14778 9.89317 1.000 35.38220 102 MET A C 1
ATOM 759 O O . MET A 1 98 ? 21.97949 -16.38719 10.48787 1.000 37.70868 102 MET A O 1
ATOM 764 N N . GLU A 1 99 ? 20.47684 -18.05481 10.52961 1.000 36.66097 103 GLU A N 1
ATOM 765 C CA . GLU A 1 99 ? 20.57076 -18.23811 11.96988 1.000 44.10752 103 GLU A CA 1
ATOM 766 C C . GLU A 1 99 ? 21.94924 -18.77625 12.32715 1.000 49.86915 103 GLU A C 1
ATOM 767 O O . GLU A 1 99 ? 22.54191 -19.52305 11.54061 1.000 44.97083 103 GLU A O 1
ATOM 774 N N . ASP B 1 5 ? -3.78969 -16.25831 18.84795 1.000 73.54050 9 ASP B N 1
ATOM 775 C CA . ASP B 1 5 ? -3.59622 -14.97662 19.52027 1.000 71.60808 9 ASP B CA 1
ATOM 776 C C . ASP B 1 5 ? -4.24462 -14.99030 20.90376 1.000 64.74017 9 ASP B C 1
ATOM 777 O O . ASP B 1 5 ? -5.45910 -15.14569 21.03265 1.000 65.30269 9 ASP B O 1
ATOM 782 N N . ASP B 1 6 ? -3.40973 -14.82159 21.92815 1.000 57.89125 10 ASP B N 1
ATOM 783 C CA . ASP B 1 6 ? -3.87527 -14.78376 23.30886 1.000 50.87997 10 ASP B CA 1
ATOM 784 C C . ASP B 1 6 ? -4.82066 -13.60955 23.54256 1.000 43.39353 10 ASP B C 1
ATOM 785 O O . ASP B 1 6 ? -4.47325 -12.45295 23.27815 1.000 38.15847 10 ASP B O 1
ATOM 790 N N . ILE B 1 7 ? -6.00836 -13.91008 24.08130 1.000 36.65385 11 ILE B N 1
ATOM 791 C CA . ILE B 1 7 ? -6.99522 -12.87179 24.37051 1.000 34.45309 11 ILE B CA 1
ATOM 792 C C . ILE B 1 7 ? -6.60284 -11.98965 25.54454 1.000 30.91313 11 ILE B C 1
ATOM 793 O O . ILE B 1 7 ? -7.22361 -10.93669 25.74832 1.000 26.49795 11 ILE B O 1
ATOM 798 N N . PHE B 1 8 ? -5.58564 -12.38186 26.31423 1.000 32.05184 12 PHE B N 1
ATOM 799 C CA . PHE B 1 8 ? -5.05165 -11.56067 27.39352 1.000 27.54548 12 PHE B CA 1
ATOM 800 C C . PHE B 1 8 ? -3.85746 -10.72159 26.95382 1.000 28.98410 12 PHE B C 1
ATOM 801 O O . PHE B 1 8 ? -3.23808 -10.06086 27.79595 1.000 32.25180 12 PHE B O 1
ATOM 809 N N . GLU B 1 9 ? -3.51716 -10.74395 25.66473 1.000 28.15561 13 GLU B N 1
ATOM 810 C CA . GLU B 1 9 ? -2.43946 -9.94335 25.10793 1.000 24.43980 13 GLU B CA 1
ATOM 811 C C . GLU B 1 9 ? -2.99789 -8.90566 24.14337 1.000 23.87222 13 GLU B C 1
ATOM 812 O O . GLU B 1 9 ? -3.95300 -9.17170 23.41072 1.000 24.62283 13 GLU B O 1
ATOM 818 N N . PHE B 1 10 ? -2.36072 -7.73258 24.12117 1.000 22.68298 14 PHE B N 1
ATOM 819 C CA . PHE B 1 10 ? -2.84441 -6.62366 23.30424 1.000 22.12617 14 PHE B CA 1
ATOM 820 C C . PHE B 1 10 ? -2.83005 -6.95873 21.81872 1.000 25.77625 14 PHE B C 1
ATOM 821 O O . PHE B 1 10 ? -1.91961 -7.62949 21.31861 1.000 23.03388 14 PHE B O 1
ATOM 829 N N . LYS B 1 11 ? -3.85166 -6.48259 21.11579 1.000 24.93305 15 LYS B N 1
ATOM 830 C CA . LYS B 1 11 ? -3.82595 -6.51742 19.66576 1.000 24.35134 15 LYS B CA 1
ATOM 831 C C . LYS B 1 11 ? -4.54767 -5.27809 19.15622 1.000 20.08862 15 LYS B C 1
ATOM 832 O O . LYS B 1 11 ? -5.32417 -4.64598 19.87626 1.000 17.01710 15 LYS B O 1
ATOM 838 N N . CYS B 1 12 ? -4.23205 -4.88189 17.92865 1.000 16.22010 16 CYS B N 1
ATOM 839 C CA . CYS B 1 12 ? -4.86238 -3.69950 17.36493 1.000 14.88267 16 CYS B CA 1
ATOM 840 C C . CYS B 1 12 ? -6.24469 -4.08630 16.87054 1.000 18.66168 16 CYS B C 1
ATOM 841 O O . CYS B 1 12 ? -6.37422 -4.80075 15.87289 1.000 21.12692 16 CYS B O 1
ATOM 844 N N . VAL B 1 13 ? -7.27536 -3.63877 17.58968 1.000 14.27118 17 VAL B N 1
ATOM 845 C CA . VAL B 1 13 ? -8.66067 -3.98738 17.31729 1.000 14.74151 17 VAL B CA 1
ATOM 846 C C . VAL B 1 13 ? -9.31851 -2.84257 16.55841 1.000 17.48248 17 VAL B C 1
ATOM 847 O O . VAL B 1 13 ? -9.27196 -1.68194 16.99919 1.000 17.18432 17 VAL B O 1
ATOM 851 N N . ASP B 1 14 ? -9.95468 -3.18893 15.42818 1.000 21.62879 18 ASP B N 1
ATOM 852 C CA . ASP B 1 14 ? -10.61071 -2.25045 14.51587 1.000 15.52566 18 ASP B CA 1
ATOM 853 C C . ASP B 1 14 ? -12.01782 -1.94158 15.00385 1.000 16.03609 18 ASP B C 1
ATOM 854 O O . ASP B 1 14 ? -12.87565 -2.82927 15.03923 1.000 21.61024 18 ASP B O 1
ATOM 859 N N . PHE B 1 15 ? -12.26314 -0.68846 15.38966 1.000 16.82778 19 PHE B N 1
ATOM 860 C CA . PHE B 1 15 ? -13.60592 -0.24901 15.74192 1.000 15.51299 19 PHE B CA 1
ATOM 861 C C . PHE B 1 15 ? -14.27651 0.53698 14.61733 1.000 21.40715 19 PHE B C 1
ATOM 862 O O . PHE B 1 15 ? -15.34741 1.11964 14.82946 1.000 25.12074 19 PHE B O 1
ATOM 870 N N . GLY B 1 16 ? -13.69251 0.54049 13.41896 1.000 19.94793 20 GLY B N 1
ATOM 871 C CA . GLY B 1 16 ? -14.27359 1.26693 12.30705 1.000 19.16646 20 GLY B CA 1
ATOM 872 C C . GLY B 1 16 ? -13.58495 2.58795 12.05016 1.000 16.11503 20 GLY B C 1
ATOM 873 O O . GLY B 1 16 ? -12.67517 2.67709 11.22461 1.000 21.74145 20 GLY B O 1
ATOM 874 N N . ALA B 1 17 ? -13.98843 3.62147 12.77991 1.000 16.82175 21 ALA B N 1
ATOM 875 C CA . ALA B 1 17 ? -13.36516 4.92386 12.60460 1.000 23.92410 21 ALA B CA 1
ATOM 876 C C . ALA B 1 17 ? -11.98350 4.99095 13.23593 1.000 22.57882 21 ALA B C 1
ATOM 877 O O . ALA B 1 17 ? -11.25493 5.96188 12.97992 1.000 17.85418 21 ALA B O 1
ATOM 879 N N . TYR B 1 18 ? -11.60008 3.98610 14.03179 1.000 18.87162 22 TYR B N 1
ATOM 880 C CA . TYR B 1 18 ? -10.33547 4.04105 14.75274 1.000 17.93199 22 TYR B CA 1
ATOM 881 C C . TYR B 1 18 ? -9.89671 2.64493 15.17852 1.000 16.43129 22 TYR B C 1
ATOM 882 O O . TYR B 1 18 ? -10.69253 1.70137 15.23733 1.000 14.50444 22 TYR B O 1
ATOM 891 N N . PHE B 1 19 ? -8.60529 2.53787 15.48550 1.000 14.44308 23 PHE B N 1
ATOM 892 C CA . PHE B 1 19 ? -8.03443 1.37726 16.15870 1.000 13.67143 23 PHE B CA 1
ATOM 893 C C . PHE B 1 19 ? -7.84973 1.69278 17.63122 1.000 15.69462 23 PHE B C 1
ATOM 894 O O . PHE B 1 19 ? -7.57375 2.84039 17.99868 1.000 16.56780 23 PHE B O 1
ATOM 902 N N . ILE B 1 20 ? -7.97687 0.66411 18.46789 1.000 13.23098 24 ILE B N 1
ATOM 903 C CA . ILE B 1 20 ? -7.41766 0.73463 19.81881 1.000 13.79677 24 ILE B CA 1
ATOM 904 C C . ILE B 1 20 ? -6.61196 -0.52990 20.06159 1.000 12.80906 24 ILE B C 1
ATOM 905 O O . ILE B 1 20 ? -6.88909 -1.57917 19.48065 1.000 15.23330 24 ILE B O 1
ATOM 910 N N . ALA B 1 21 ? -5.56114 -0.40823 20.87227 1.000 12.36667 25 ALA B N 1
ATOM 911 C CA . ALA B 1 21 ? -4.80848 -1.57604 21.33081 1.000 12.37674 25 ALA B CA 1
ATOM 912 C C . ALA B 1 21 ? -5.55048 -2.15125 22.52965 1.000 14.84622 25 ALA B C 1
ATOM 913 O O . ALA B 1 21 ? -5.63936 -1.49904 23.57523 1.000 15.47157 25 ALA B O 1
ATOM 915 N N . MET B 1 22 ? -6.09530 -3.36314 22.37963 1.000 12.87603 26 MET B N 1
ATOM 916 C CA . MET B 1 22 ? -7.03636 -3.88771 23.36527 1.000 14.81810 26 MET B CA 1
ATOM 917 C C . MET B 1 22 ? -6.74526 -5.34899 23.68060 1.000 17.09198 26 MET B C 1
ATOM 918 O O . MET B 1 22 ? -6.24716 -6.10630 22.84558 1.000 17.65091 26 MET B O 1
ATOM 923 N N . ARG B 1 23 ? -7.16675 -5.74927 24.87916 1.000 18.04037 27 ARG B N 1
ATOM 924 C CA . ARG B 1 23 ? -7.06925 -7.11866 25.37372 1.000 17.13440 27 ARG B CA 1
ATOM 925 C C . ARG B 1 23 ? -8.16635 -7.29175 26.42013 1.000 20.54607 27 ARG B C 1
ATOM 926 O O . ARG B 1 23 ? -8.93225 -6.36338 26.69890 1.000 21.89589 27 ARG B O 1
ATOM 934 N N . LEU B 1 24 ? -8.24446 -8.48514 26.99749 1.000 19.48909 28 LEU B N 1
ATOM 935 C CA . LEU B 1 24 ? -9.12698 -8.71882 28.12870 1.000 22.85291 28 LEU B CA 1
ATOM 936 C C . LEU B 1 24 ? -8.29539 -8.74606 29.40444 1.000 25.83364 28 LEU B C 1
ATOM 937 O O . LEU B 1 24 ? -7.17916 -9.28087 29.42352 1.000 25.93434 28 LEU B O 1
ATOM 942 N N . ASP B 1 25 ? -8.81860 -8.12213 30.45319 1.000 25.73421 29 ASP B N 1
ATOM 943 C CA . ASP B 1 25 ? -8.11193 -8.12644 31.71913 1.000 31.86034 29 ASP B CA 1
ATOM 944 C C . ASP B 1 25 ? -7.99185 -9.55741 32.22554 1.000 32.60093 29 ASP B C 1
ATOM 945 O O . ASP B 1 25 ? -8.96285 -10.31583 32.21257 1.000 31.39471 29 ASP B O 1
ATOM 950 N N . LYS B 1 26 ? -6.77301 -9.94374 32.59070 1.000 36.19412 30 LYS B N 1
ATOM 951 C CA . LYS B 1 26 ? -6.45391 -11.10173 33.42109 1.000 44.75964 30 LYS B CA 1
ATOM 952 C C . LYS B 1 26 ? -7.49091 -11.41499 34.49616 1.000 42.72804 30 LYS B C 1
ATOM 953 O O . LYS B 1 26 ? -8.04548 -12.51814 34.51891 1.000 43.31665 30 LYS B O 1
ATOM 959 N N . LYS B 1 27 ? -7.77481 -10.45968 35.38114 1.000 47.41684 31 LYS B N 1
ATOM 960 C CA . LYS B 1 27 ? -8.52999 -10.77939 36.58756 1.000 50.89480 31 LYS B CA 1
ATOM 961 C C . LYS B 1 27 ? -10.03579 -10.72044 36.36218 1.000 50.20528 31 LYS B C 1
ATOM 962 O O . LYS B 1 27 ? -10.77284 -11.52331 36.94575 1.000 51.93824 31 LYS B O 1
ATOM 968 N N . THR B 1 28 ? -10.51807 -9.77788 35.54830 1.000 43.55331 32 THR B N 1
ATOM 969 C CA . THR B 1 28 ? -11.94552 -9.50871 35.44380 1.000 39.31931 32 THR B CA 1
ATOM 970 C C . THR B 1 28 ? -12.53665 -9.87315 34.08984 1.000 38.60248 32 THR B C 1
ATOM 971 O O . THR B 1 28 ? -13.75982 -9.80862 33.93418 1.000 38.02305 32 THR B O 1
ATOM 975 N N . TYR B 1 29 ? -11.70940 -10.26270 33.12070 1.000 34.35686 33 TYR B N 1
ATOM 976 C CA . TYR B 1 29 ? -12.08641 -10.52910 31.73485 1.000 38.74451 33 TYR B CA 1
ATOM 977 C C . TYR B 1 29 ? -12.72553 -9.32073 31.04976 1.000 34.31284 33 TYR B C 1
ATOM 978 O O . TYR B 1 29 ? -13.22440 -9.44821 29.92794 1.000 30.59722 33 TYR B O 1
ATOM 987 N N . LEU B 1 30 ? -12.67322 -8.12906 31.66988 1.000 28.37611 34 LEU B N 1
ATOM 988 C CA . LEU B 1 30 ? -13.23346 -6.90863 31.09787 1.000 20.96083 34 LEU B CA 1
ATOM 989 C C . LEU B 1 30 ? -12.30819 -6.32103 30.03017 1.000 17.18142 34 LEU B C 1
ATOM 990 O O . LEU B 1 30 ? -11.07945 -6.45977 30.12010 1.000 20.59918 34 LEU B O 1
ATOM 995 N N . PRO B 1 31 ? -12.86987 -5.62441 29.03732 1.000 19.42154 35 PRO B N 1
ATOM 996 C CA . PRO B 1 31 ? -12.02033 -5.02051 28.00249 1.000 17.38376 35 PRO B CA 1
ATOM 997 C C . PRO B 1 31 ? -11.09286 -3.97946 28.60013 1.000 19.14906 35 PRO B C 1
ATOM 998 O O . PRO B 1 31 ? -11.47926 -3.19481 29.47159 1.000 16.60297 35 PRO B O 1
ATOM 1002 N N . GLN B 1 32 ? -9.85145 -3.98745 28.10925 1.000 16.19510 36 GLN B N 1
ATOM 1003 C CA . GLN B 1 32 ? -8.77113 -3.16567 28.61186 1.000 14.75333 36 GLN B CA 1
ATOM 1004 C C . GLN B 1 32 ? -7.98879 -2.63387 27.41607 1.000 16.64594 36 GLN B C 1
ATOM 1005 O O . GLN B 1 32 ? -7.64580 -3.40806 26.51956 1.000 17.18656 36 GLN B O 1
ATOM 1011 N N . ALA B 1 33 ? -7.64957 -1.33654 27.42148 1.000 15.46914 37 ALA B N 1
ATOM 1012 C CA . ALA B 1 33 ? -6.98895 -0.70507 26.28022 1.000 14.64905 37 ALA B CA 1
ATOM 1013 C C . ALA B 1 33 ? -5.77262 0.10263 26.70059 1.000 11.67440 37 ALA B C 1
ATOM 1014 O O . ALA B 1 33 ? -5.68600 0.59853 27.82429 1.000 14.06306 37 ALA B O 1
ATOM 1016 N N . ILE B 1 34 ? -4.82068 0.24272 25.77921 1.000 11.68035 38 ILE B N 1
ATOM 1017 C CA . ILE B 1 34 ? -3.72055 1.15868 26.03207 1.000 11.56972 38 ILE B CA 1
ATOM 1018 C C . ILE B 1 34 ? -4.27554 2.56929 26.17948 1.000 14.74264 38 ILE B C 1
ATOM 1019 O O . ILE B 1 34 ? -5.08729 3.02711 25.36423 1.000 15.19566 38 ILE B O 1
ATOM 1024 N N . ARG B 1 35 ? -3.88001 3.23720 27.26438 1.000 15.06410 39 ARG B N 1
ATOM 1025 C CA . ARG B 1 35 ? -4.44495 4.50725 27.70213 1.000 14.58754 39 ARG B CA 1
ATOM 1026 C C . ARG B 1 35 ? -3.61792 5.67655 27.17294 1.000 20.80123 39 ARG B C 1
ATOM 1027 O O . ARG B 1 35 ? -2.38388 5.61074 27.12873 1.000 19.66324 39 ARG B O 1
ATOM 1035 N N . ARG B 1 36 ? -4.29664 6.75790 26.78932 1.000 20.23883 40 ARG B N 1
ATOM 1036 C CA . ARG B 1 36 ? -3.61783 7.96980 26.32015 1.000 19.34920 40 ARG B CA 1
ATOM 1037 C C . ARG B 1 36 ? -3.38693 8.88529 27.51646 1.000 23.35712 40 ARG B C 1
ATOM 1038 O O . ARG B 1 36 ? -4.25675 9.66944 27.89824 1.000 21.19419 40 ARG B O 1
ATOM 1046 N N . GLY B 1 37 ? -2.22584 8.73651 28.15209 1.000 23.3859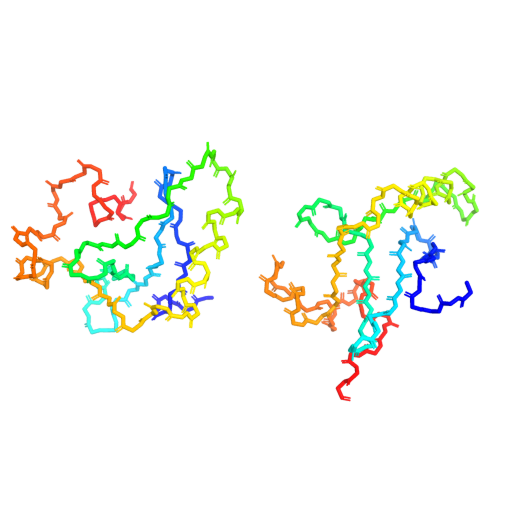5 41 GLY B N 1
ATOM 1047 C CA . GLY B 1 37 ? -1.89525 9.56855 29.30343 1.000 24.52938 41 GLY B CA 1
ATOM 1048 C C . GLY B 1 37 ? -2.84712 9.31129 30.44973 1.000 22.68377 41 GLY B C 1
ATOM 1049 O O . GLY B 1 37 ? -3.07435 8.16456 30.84775 1.000 24.21510 41 GLY B O 1
ATOM 1050 N N . THR B 1 38 ? -3.43846 10.38512 30.98057 1.000 24.82280 42 THR B N 1
ATOM 1051 C CA . THR B 1 38 ? -4.42528 10.28497 32.04598 1.000 24.48787 42 THR B CA 1
ATOM 1052 C C . THR B 1 38 ? -5.84475 10.17588 31.51120 1.000 22.86537 42 THR B C 1
ATOM 1053 O O . THR B 1 38 ? -6.78799 10.11104 32.30490 1.000 25.44404 42 THR B O 1
ATOM 1057 N N . GLY B 1 39 ? -6.01850 10.17810 30.19236 1.000 21.65607 43 GLY B N 1
ATOM 1058 C CA . GLY B 1 39 ? -7.34656 10.14248 29.61937 1.000 22.49959 43 GLY B CA 1
ATOM 1059 C C . GLY B 1 39 ? -7.88670 8.75134 29.35096 1.000 22.73880 43 GLY B C 1
ATOM 1060 O O . GLY B 1 39 ? -7.66528 7.81245 30.12885 1.000 21.13363 43 GLY B O 1
ATOM 1061 N N . ASP B 1 40 ? -8.62350 8.62643 28.25578 1.000 17.20826 44 ASP B N 1
ATOM 1062 C CA . ASP B 1 40 ? -9.28976 7.38919 27.89294 1.000 17.42386 44 ASP B CA 1
ATOM 1063 C C . ASP B 1 40 ? -8.34088 6.55350 27.03165 1.000 14.91039 44 ASP B C 1
ATOM 1064 O O . ASP B 1 40 ? -7.14723 6.84742 26.91287 1.000 14.09215 44 ASP B O 1
ATOM 1069 N N . ALA B 1 41 ? -8.87545 5.51734 26.39948 1.000 12.95102 45 ALA B N 1
ATOM 1070 C CA . ALA B 1 41 ? -8.08849 4.69226 25.49102 1.000 14.31272 45 ALA B CA 1
ATOM 1071 C C . ALA B 1 41 ? -7.46784 5.53066 24.37935 1.000 15.14861 45 ALA B C 1
ATOM 1072 O O . ALA B 1 41 ? -8.06866 6.48327 23.87321 1.000 15.11796 45 ALA B O 1
ATOM 1074 N N . TRP B 1 42 ? -6.26441 5.14780 23.98202 1.000 12.02819 46 TRP B N 1
ATOM 1075 C CA . TRP B 1 42 ? -5.56107 5.82073 22.89993 1.000 15.62053 46 TRP B CA 1
ATOM 1076 C C . TRP B 1 42 ? -6.17889 5.34731 21.59047 1.000 15.60140 46 TRP B C 1
ATOM 1077 O O . TRP B 1 42 ? -5.90825 4.23347 21.12694 1.000 18.22760 46 TRP B O 1
ATOM 1088 N N . MET B 1 43 ? -7.02833 6.18497 20.99905 1.000 12.61680 47 MET B N 1
ATOM 1089 C CA . MET B 1 43 ? -7.70779 5.85306 19.75413 1.000 13.63486 47 MET B CA 1
ATOM 1090 C C . MET B 1 43 ? -6.89257 6.38022 18.58569 1.000 24.26900 47 MET B C 1
ATOM 1091 O O . MET B 1 43 ? -6.51545 7.55760 18.56715 1.000 27.89924 47 MET B O 1
ATOM 1096 N N . VAL B 1 44 ? -6.61282 5.51122 17.62481 1.000 13.11302 48 VAL B N 1
ATOM 1097 C CA . VAL B 1 44 ? -5.85592 5.88479 16.43527 1.000 13.47501 48 VAL B CA 1
ATOM 1098 C C . VAL B 1 44 ? -6.83739 6.01613 15.28325 1.000 16.46043 48 VAL B C 1
ATOM 1099 O O . VAL B 1 44 ? -7.32397 5.01265 14.74804 1.000 13.66586 48 VAL B O 1
ATOM 1103 N N . LYS B 1 45 ? -7.12874 7.25337 14.88165 1.000 21.05825 49 LYS B N 1
ATOM 1104 C CA . LYS B 1 45 ? -8.18747 7.45051 13.90457 1.000 24.39011 49 LYS B CA 1
ATOM 1105 C C . LYS B 1 45 ? -7.73039 7.04273 12.51109 1.000 19.66765 49 LYS B C 1
ATOM 1106 O O . LYS B 1 45 ? -6.57627 7.23515 12.11946 1.000 19.50590 49 LYS B O 1
ATOM 1112 N N . LYS B 1 46 ? -8.66042 6.46935 11.76902 1.000 17.03369 50 LYS B N 1
ATOM 1113 C CA . LYS B 1 46 ? -8.40194 5.86721 10.47263 1.000 17.09784 50 LYS B CA 1
ATOM 1114 C C . LYS B 1 46 ? -8.93334 6.75774 9.35704 1.000 19.15627 50 LYS B C 1
ATOM 1115 O O . LYS B 1 46 ? -10.02532 7.33502 9.46852 1.000 18.34428 50 LYS B O 1
ATOM 1121 N N . ALA B 1 47 ? -8.15555 6.87662 8.27852 1.000 18.04779 51 ALA B N 1
ATOM 1122 C CA . ALA B 1 47 ? -8.60334 7.67422 7.13441 1.000 17.35100 51 ALA B CA 1
ATOM 1123 C C . ALA B 1 47 ? -9.60691 6.94291 6.26452 1.000 19.13662 51 ALA B C 1
ATOM 1124 O O . ALA B 1 47 ? -10.39409 7.58962 5.56006 1.000 17.23209 51 ALA B O 1
ATOM 1126 N N . ALA B 1 48 ? -9.58384 5.61336 6.28783 1.000 16.51524 52 ALA B N 1
ATOM 1127 C CA . ALA B 1 48 ? -10.48867 4.80347 5.49002 1.000 16.74623 52 ALA B CA 1
ATOM 1128 C C . ALA B 1 48 ? -10.68149 3.47595 6.19979 1.000 19.58775 52 ALA B C 1
ATOM 1129 O O . ALA B 1 48 ? -10.00091 3.17396 7.18166 1.000 17.13008 52 ALA B O 1
ATOM 1131 N N . LYS B 1 49 ? -11.60822 2.67310 5.67839 1.000 17.91927 53 LYS B N 1
ATOM 1132 C CA . LYS B 1 49 ? -11.86964 1.37324 6.28753 1.000 21.32796 53 LYS B CA 1
ATOM 1133 C C . LYS B 1 49 ? -10.59006 0.55290 6.39975 1.000 18.07031 53 LYS B C 1
ATOM 1134 O O . LYS B 1 49 ? -10.37243 -0.13418 7.41127 1.000 18.24608 53 LYS B O 1
ATOM 1140 N N . VAL B 1 50 ? -9.68384 0.68892 5.43814 1.000 19.07408 54 VAL B N 1
ATOM 1141 C CA . VAL B 1 50 ? -8.34701 0.11140 5.55818 1.000 22.63128 54 VAL B CA 1
ATOM 1142 C C . VAL B 1 50 ? -7.34320 1.25552 5.65338 1.000 16.15038 54 VAL B C 1
ATOM 1143 O O . VAL B 1 50 ? -7.27359 2.10974 4.76035 1.000 18.79218 54 VAL B O 1
ATOM 1147 N N . ASP B 1 51 ? -6.57150 1.27441 6.74425 1.000 16.93236 55 ASP B N 1
ATOM 1148 C CA . ASP B 1 51 ? -5.58554 2.32795 6.99506 1.000 15.77684 55 ASP B CA 1
ATOM 1149 C C . ASP B 1 51 ? -4.38586 1.69375 7.66934 1.000 15.68642 55 ASP B C 1
ATOM 1150 O O . ASP B 1 51 ? -4.27501 1.69032 8.90438 1.000 15.11191 55 ASP B O 1
ATOM 1155 N N . PRO B 1 52 ? -3.45161 1.16083 6.88060 1.000 17.64548 56 PRO B N 1
ATOM 1156 C CA . PRO B 1 52 ? -2.26155 0.51366 7.46779 1.000 22.23629 56 PRO B CA 1
ATOM 1157 C C . PRO B 1 52 ? -1.37851 1.46664 8.25364 1.000 19.17649 56 PRO B C 1
ATOM 1158 O O . PRO B 1 52 ? -0.67298 1.02756 9.17193 1.000 18.19207 56 PRO B O 1
ATOM 1162 N N . SER B 1 53 ? -1.37346 2.75680 7.91955 1.000 18.28147 57 SER B N 1
ATOM 1163 C CA . SER B 1 53 ? -0.57827 3.69942 8.71004 1.000 18.88806 57 SER B CA 1
ATOM 1164 C C . SER B 1 53 ? -1.13310 3.83363 10.12806 1.000 18.66958 57 SER B C 1
ATOM 1165 O O . SER B 1 53 ? -0.37430 3.82928 11.11278 1.000 17.17738 57 SER B O 1
ATOM 1169 N N . ALA B 1 54 ? -2.46147 3.90704 10.25906 1.000 16.78629 58 ALA B N 1
ATOM 1170 C CA . ALA B 1 54 ? -3.07179 3.93592 11.58755 1.000 17.56092 58 ALA B CA 1
ATOM 1171 C C . ALA B 1 54 ? -2.80201 2.64361 12.34709 1.000 16.25905 58 ALA B C 1
ATOM 1172 O O . ALA B 1 54 ? -2.46024 2.66820 13.53795 1.000 16.50423 58 ALA B O 1
ATOM 1174 N N . GLN B 1 55 ? -2.94275 1.50071 11.66787 1.000 16.80420 59 GLN B N 1
ATOM 1175 C CA . GLN B 1 55 ? -2.63790 0.22170 12.30046 1.000 15.70919 59 GLN B CA 1
ATOM 1176 C C . GLN B 1 55 ? -1.19369 0.17545 12.77671 1.000 14.14827 59 GLN B C 1
ATOM 1177 O O . GLN B 1 55 ? -0.90509 -0.32058 13.87356 1.000 18.17036 59 GLN B O 1
ATOM 1183 N N . GLN B 1 56 ? -0.27463 0.71570 11.97518 1.000 15.68456 60 GLN B N 1
ATOM 1184 C CA . GLN B 1 56 ? 1.14014 0.71471 12.33724 1.000 18.30904 60 GLN B CA 1
ATOM 1185 C C . GLN B 1 56 ? 1.38414 1.52899 13.59102 1.000 16.61855 60 GLN B C 1
ATOM 1186 O O . GLN B 1 56 ? 2.19512 1.14468 14.448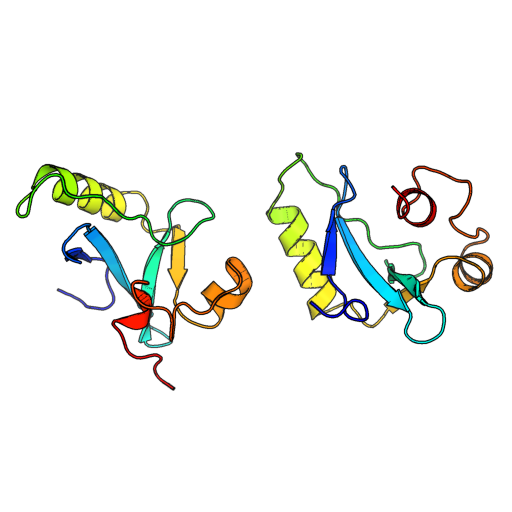19 1.000 14.92980 60 GLN B O 1
ATOM 1192 N N . PHE B 1 57 ? 0.71839 2.67754 13.70469 1.000 14.40798 61 PHE B N 1
ATOM 1193 C CA . PHE B 1 57 ? 0.87495 3.45822 14.92723 1.000 14.85554 61 PHE B CA 1
ATOM 1194 C C . PHE B 1 57 ? 0.35128 2.67782 16.12764 1.000 14.60755 61 PHE B C 1
ATOM 1195 O O . PHE B 1 57 ? 0.94509 2.69692 17.21213 1.000 13.65746 61 PHE B O 1
ATOM 1203 N N . CYS B 1 58 ? -0.78619 2.00749 15.95477 1.000 13.54898 62 CYS B N 1
ATOM 1204 C CA . CYS B 1 58 ? -1.29894 1.14610 17.02266 1.000 13.15036 62 CYS B CA 1
ATOM 1205 C C . CYS B 1 58 ? -0.27627 0.07389 17.42170 1.000 14.73914 62 CYS B C 1
ATOM 1206 O O . CYS B 1 58 ? -0.10282 -0.24472 18.61043 1.000 15.15789 62 CYS B O 1
ATOM 1209 N N . GLN B 1 59 ? 0.43408 -0.47639 16.44362 1.000 14.54229 63 GLN B N 1
ATOM 1210 C CA . GLN B 1 59 ? 1.47944 -1.44805 16.76033 1.000 16.83119 63 GLN B CA 1
ATOM 1211 C C . GLN B 1 59 ? 2.61719 -0.80498 17.54230 1.000 15.42559 63 GLN B C 1
ATOM 1212 O O . GLN B 1 59 ? 3.17600 -1.42245 18.45955 1.000 14.40869 63 GLN B O 1
ATOM 1218 N N . TYR B 1 60 ? 2.96589 0.43560 17.19162 1.000 14.47679 64 TYR B N 1
ATOM 1219 C CA . TYR B 1 60 ? 3.93767 1.18893 17.98373 1.000 14.13310 64 TYR B CA 1
ATOM 1220 C C . TYR B 1 60 ? 3.47238 1.34681 19.42129 1.000 14.11386 64 TYR B C 1
ATOM 1221 O O . TYR B 1 60 ? 4.26931 1.23085 20.35851 1.000 15.28863 64 TYR B O 1
ATOM 1230 N N . LEU B 1 61 ? 2.18349 1.61219 19.61748 1.000 13.37690 65 LEU B N 1
ATOM 1231 C CA . LEU B 1 61 ? 1.66980 1.71971 20.97908 1.000 14.26500 65 LEU B CA 1
ATOM 1232 C C . LEU B 1 61 ? 1.83863 0.40476 21.73065 1.000 16.19301 65 LEU B C 1
ATOM 1233 O O . LEU B 1 61 ? 2.18528 0.39843 22.91918 1.000 14.86203 65 LEU B O 1
ATOM 1238 N N . ILE B 1 62 ? 1.56759 -0.71970 21.06185 1.000 13.51312 66 ILE B N 1
ATOM 1239 C CA . ILE B 1 62 ? 1.73234 -2.01454 21.72563 1.000 16.69361 66 ILE B CA 1
ATOM 1240 C C . ILE B 1 62 ? 3.19694 -2.24748 22.10330 1.000 17.67960 66 ILE B C 1
ATOM 1241 O O . ILE B 1 62 ? 3.49940 -2.76311 23.19211 1.000 16.64649 66 ILE B O 1
ATOM 1246 N N . LYS B 1 63 ? 4.12706 -1.87568 21.21948 1.000 14.15166 67 LYS B N 1
ATOM 1247 C CA . LYS B 1 63 ? 5.54738 -2.11991 21.49419 1.000 18.09729 67 LYS B CA 1
ATOM 1248 C C . LYS B 1 63 ? 6.08083 -1.20483 22.59928 1.000 21.79487 67 LYS B C 1
ATOM 1249 O O . LYS B 1 63 ? 6.87398 -1.64564 23.44404 1.000 18.93264 67 LYS B O 1
ATOM 1255 N N . HIS B 1 64 ? 5.66505 0.06493 22.62253 1.000 16.71528 68 HIS B N 1
ATOM 1256 C CA . HIS B 1 64 ? 6.33539 1.05242 23.45615 1.000 17.14120 68 HIS B CA 1
ATOM 1257 C C . HIS B 1 64 ? 5.48051 1.74756 24.50986 1.000 19.07199 6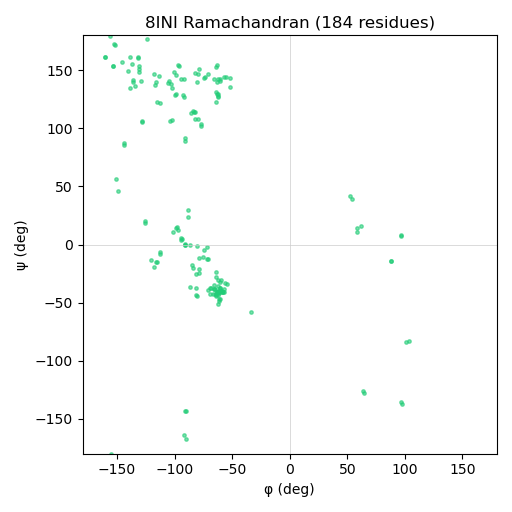8 HIS B C 1
ATOM 1258 O O . HIS B 1 64 ? 6.04631 2.45471 25.36350 1.000 19.15255 68 HIS B O 1
ATOM 1265 N N . LYS B 1 65 ? 4.14890 1.63581 24.44631 1.000 14.91732 69 LYS B N 1
ATOM 1266 C CA . LYS B 1 65 ? 3.26873 2.38753 25.33494 1.000 17.70346 69 LYS B CA 1
ATOM 1267 C C . LYS B 1 65 ? 2.30017 1.47589 26.08181 1.000 17.07736 69 LYS B C 1
ATOM 1268 O O . LYS B 1 65 ? 1.29741 1.95483 26.61015 1.000 18.92120 69 LYS B O 1
ATOM 1274 N N . SER B 1 66 ? 2.59196 0.18085 26.15213 1.000 18.32997 70 SER B N 1
ATOM 1275 C CA . SER B 1 66 ? 1.64130 -0.79412 26.67423 1.000 18.92637 70 SER B CA 1
ATOM 1276 C C . SER B 1 66 ? 1.58813 -0.85522 28.19697 1.000 22.14410 70 SER B C 1
ATOM 1277 O O . SER B 1 66 ? 0.78440 -1.62397 28.74670 1.000 19.52883 70 SER B O 1
ATOM 1280 N N . ASN B 1 67 ? 2.39071 -0.07351 28.90519 1.000 15.52674 71 ASN B N 1
ATOM 1281 C CA . ASN B 1 67 ? 2.36747 -0.14018 30.35997 1.000 15.62431 71 ASN B CA 1
ATOM 1282 C C . ASN B 1 67 ? 1.51609 0.95549 31.00329 1.000 23.13779 71 ASN B C 1
ATOM 1283 O O . ASN B 1 67 ? 1.58486 1.14951 32.22234 1.000 20.11775 71 ASN B O 1
ATOM 1288 N N . ASN B 1 68 ? 0.67142 1.63505 30.22465 1.000 17.95768 72 ASN B N 1
ATOM 1289 C CA . ASN B 1 68 ? -0.32773 2.56336 30.75434 1.000 17.28210 72 ASN B CA 1
ATOM 1290 C C . ASN B 1 68 ? -1.65612 2.15665 30.13682 1.000 19.07798 72 ASN B C 1
ATOM 1291 O O . ASN B 1 68 ? -1.85262 2.36536 28.93416 1.000 18.09093 72 ASN B O 1
ATOM 1296 N N . VAL B 1 69 ? -2.54040 1.51625 30.92409 1.000 19.38194 73 VAL B N 1
ATOM 1297 C CA . VAL B 1 69 ? -3.75748 0.92174 30.37189 1.000 16.56849 73 VAL B CA 1
ATOM 1298 C C . VAL B 1 69 ? -4.98331 1.31947 31.19772 1.000 18.33168 73 VAL B C 1
ATOM 1299 O O . VAL B 1 69 ? -4.89092 1.74867 32.34507 1.000 18.38877 73 VAL B O 1
ATOM 1303 N N . ILE B 1 70 ? -6.14899 1.19119 30.58164 1.000 16.82770 74 ILE B N 1
ATOM 1304 C CA . ILE B 1 70 ? -7.40593 1.57871 31.22102 1.000 16.76899 74 ILE B CA 1
ATOM 1305 C C . ILE B 1 70 ? -8.44290 0.49483 30.95074 1.000 18.15098 74 ILE B C 1
ATOM 1306 O O . ILE B 1 70 ? -8.49891 -0.06564 29.85494 1.000 18.52495 74 ILE B O 1
ATOM 1311 N N . THR B 1 71 ? -9.24827 0.17520 31.96339 1.000 18.08520 75 THR B N 1
ATOM 1312 C CA . THR B 1 71 ? -10.18682 -0.93159 31.92014 1.000 20.68547 75 THR B CA 1
ATOM 1313 C C . THR B 1 71 ? -11.61727 -0.42404 32.01942 1.000 20.73245 75 THR B C 1
ATOM 1314 O O . THR B 1 71 ? -11.90919 0.47795 32.81613 1.000 16.37350 75 THR B O 1
ATOM 1318 N N . CYS B 1 72 ? -12.50718 -1.03323 31.23233 1.000 16.67122 76 CYS B N 1
ATOM 1319 C CA . CYS B 1 72 ? -13.92601 -0.69234 31.28763 1.000 17.84281 76 CYS B CA 1
ATOM 1320 C C . CYS B 1 72 ? -14.49805 -1.04145 32.65181 1.000 19.12189 76 CYS B C 1
ATOM 1321 O O . CYS B 1 72 ? -14.03990 -1.97078 33.31659 1.000 21.66399 76 CYS B O 1
ATOM 1324 N N . GLY B 1 73 ? -15.54234 -0.31567 33.04240 1.000 19.42852 77 GLY B N 1
ATOM 1325 C CA . GLY B 1 73 ? -16.22225 -0.60441 34.29567 1.000 18.31177 77 GLY B CA 1
ATOM 1326 C C . GLY B 1 73 ? -15.76943 0.25152 35.46096 1.000 20.82038 77 GLY B C 1
ATOM 1327 O O . GLY B 1 73 ? -15.60949 1.46652 35.32983 1.000 21.62352 77 GLY B O 1
ATOM 1328 N N . ASN B 1 74 ? -15.56439 -0.38422 36.61681 1.000 22.57987 78 ASN B N 1
ATOM 1329 C CA . ASN B 1 74 ? -15.25406 0.35975 37.83565 1.000 24.82883 78 ASN B CA 1
ATOM 1330 C C . ASN B 1 74 ? -13.95895 1.15955 37.71809 1.000 25.01035 78 ASN B C 1
ATOM 1331 O O . ASN B 1 74 ? -13.87543 2.28746 38.21711 1.000 22.32666 78 ASN B O 1
ATOM 1336 N N . GLU B 1 75 ? -12.92393 0.59246 37.09912 1.000 24.88745 79 GLU B N 1
ATOM 1337 C CA . GLU B 1 75 ? -11.67535 1.34396 36.98901 1.000 20.56651 79 GLU B CA 1
ATOM 1338 C C . GLU B 1 75 ? -11.87892 2.63295 36.19832 1.000 21.50834 79 GLU B C 1
ATOM 1339 O O . GLU B 1 75 ? -11.41947 3.70456 36.61078 1.000 21.30058 79 GLU B O 1
ATOM 1345 N N . MET B 1 76 ? -12.52512 2.53867 35.02769 1.000 19.08301 80 MET B N 1
ATOM 1346 C CA . MET B 1 76 ? -12.80179 3.74470 34.24808 1.000 18.27169 80 MET B CA 1
ATOM 1347 C C . MET B 1 76 ? -13.67926 4.70452 35.03243 1.000 21.03889 80 MET B C 1
ATOM 1348 O O . MET B 1 76 ? -13.49086 5.92154 34.97530 1.000 20.17422 80 MET B O 1
ATOM 1353 N N . LEU B 1 77 ? -14.63424 4.17374 35.78771 1.000 18.83971 81 LEU B N 1
ATOM 1354 C CA . LEU B 1 77 ? -15.48573 5.03884 36.59280 1.000 20.85027 81 LEU B CA 1
ATOM 1355 C C . LEU B 1 77 ? -14.65325 5.82909 37.60071 1.000 24.96488 81 LEU B C 1
ATOM 1356 O O . LEU B 1 77 ? -14.81613 7.04802 37.74282 1.000 26.05975 81 LEU B O 1
ATOM 1361 N N . ASN B 1 78 ? -13.74518 5.14742 38.30356 1.000 23.12302 82 ASN B N 1
ATOM 1362 C CA . ASN B 1 78 ? -12.90829 5.81961 39.29557 1.000 26.55903 82 ASN B CA 1
ATOM 1363 C C . ASN B 1 78 ? -11.95416 6.81864 38.65142 1.000 28.96328 82 ASN B C 1
ATOM 1364 O O . ASN B 1 78 ? -11.69802 7.88990 39.21389 1.000 28.94498 82 ASN B O 1
ATOM 1369 N N . GLU B 1 79 ? -11.40450 6.47916 37.47655 1.000 27.17238 83 GLU B N 1
ATOM 1370 C CA . GLU B 1 79 ? -10.36805 7.30680 36.85622 1.000 26.15688 83 GLU B CA 1
ATOM 1371 C C . GLU B 1 79 ? -10.94420 8.49847 36.09585 1.000 27.66536 83 GLU B C 1
ATOM 1372 O O . GLU B 1 79 ? -10.39856 9.60607 36.15806 1.000 27.03194 83 GLU B O 1
ATOM 1378 N N . LEU B 1 80 ? -12.00913 8.28328 35.33108 1.000 20.09410 84 LEU B N 1
ATOM 1379 C CA . LEU B 1 80 ? -12.51878 9.27333 34.39279 1.000 21.45473 84 LEU B CA 1
ATOM 1380 C C . LEU B 1 80 ? -13.90430 9.79378 34.71481 1.000 24.61210 84 LEU B C 1
ATOM 1381 O O . LEU B 1 80 ? -14.32352 10.78074 34.09812 1.000 26.86804 84 LEU B O 1
ATOM 1386 N N . GLY B 1 81 ? -14.65134 9.12800 35.58323 1.000 24.35197 85 GLY B N 1
ATOM 1387 C CA . GLY B 1 81 ? -15.99146 9.56070 35.90748 1.000 23.16990 85 GLY B CA 1
ATOM 1388 C C . GLY B 1 81 ? -17.10027 8.86616 35.15349 1.000 20.74040 85 GLY B C 1
ATOM 1389 O O . GLY B 1 81 ? -18.26432 9.27028 35.29507 1.000 27.47246 85 GLY B O 1
ATOM 1390 N N . TYR B 1 82 ? -16.79412 7.82580 34.38086 1.000 22.12478 86 TYR B N 1
ATOM 1391 C CA . TYR B 1 82 ? -17.81276 7.10179 33.62436 1.000 22.91738 86 TYR B CA 1
ATOM 1392 C C . TYR B 1 82 ? -17.32856 5.67553 33.41033 1.000 25.35927 86 TYR B C 1
ATOM 1393 O O . TYR B 1 82 ? -16.12754 5.40430 33.42257 1.000 21.98277 86 TYR B O 1
ATOM 1402 N N . SER B 1 83 ? -18.2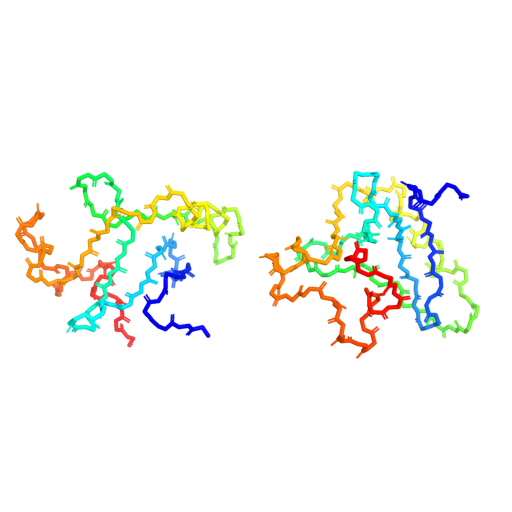7634 4.75865 33.24022 1.000 23.04902 87 SER B N 1
ATOM 1403 C CA . SER B 1 83 ? -17.92602 3.34975 33.15178 1.000 23.85787 87 SER B CA 1
ATOM 1404 C C . SER B 1 83 ? -17.53796 2.91561 31.75202 1.000 19.13406 87 SER B C 1
ATOM 1405 O O . SER B 1 83 ? -16.91385 1.86374 31.59618 1.000 17.87754 87 SER B O 1
ATOM 1408 N N . GLY B 1 84 ? -17.89266 3.70061 30.74050 1.000 17.95487 88 GLY B N 1
ATOM 1409 C CA . GLY B 1 84 ? -17.74279 3.28969 29.36592 1.000 18.28508 88 GLY B CA 1
ATOM 1410 C C . GLY B 1 84 ? -18.93216 2.52996 28.82348 1.000 15.36191 88 GLY B C 1
ATOM 1411 O O . GLY B 1 84 ? -19.03964 2.36348 27.60470 1.000 17.59641 88 GLY B O 1
ATOM 1412 N N . TYR B 1 85 ? -19.82725 2.06424 29.68572 1.000 20.31012 89 TYR B N 1
ATOM 1413 C CA . TYR B 1 85 ? -20.99187 1.28955 29.27722 1.000 18.33024 89 TYR B CA 1
ATOM 1414 C C . TYR B 1 85 ? -22.20768 2.20149 29.16404 1.000 24.30992 89 TYR B C 1
ATOM 1415 O O . TYR B 1 85 ? -22.26643 3.26574 29.78576 1.000 22.07437 89 TYR B O 1
ATOM 1424 N N . PHE B 1 86 ? -23.16655 1.78266 28.33386 1.000 24.26009 90 PHE B N 1
ATOM 1425 C CA . PHE B 1 86 ? -24.36597 2.57089 28.03354 1.000 24.29577 90 PHE B CA 1
ATOM 1426 C C . PHE B 1 86 ? -24.00898 3.96977 27.54845 1.000 24.58997 90 PHE B C 1
ATOM 1427 O O . PHE B 1 86 ? -24.69760 4.94858 27.84003 1.000 24.86460 90 PHE B O 1
ATOM 1435 N N . MET B 1 87 ? -22.96064 4.05935 26.73508 1.000 21.41522 91 MET B N 1
ATOM 1436 C CA . MET B 1 87 ? -22.59461 5.33878 26.13372 1.000 24.21908 91 MET B CA 1
ATOM 1437 C C . MET B 1 87 ? -21.94647 5.11896 24.76517 1.000 23.15009 91 MET B C 1
ATOM 1438 O O . MET B 1 87 ? -20.92920 5.72525 24.42804 1.000 27.61340 91 MET B O 1
ATOM 1443 N N . SER B 1 88 ? -22.55291 4.25365 23.95030 1.000 21.87227 92 SER B N 1
ATOM 1444 C CA . SER B 1 88 ? -22.15210 4.14707 22.55415 1.000 22.28717 92 SER B CA 1
ATOM 1445 C C . SER B 1 88 ? -22.15324 5.54136 21.93131 1.000 27.14363 92 SER B C 1
ATOM 1446 O O . SER B 1 88 ? -23.10404 6.30890 22.14420 1.000 25.15116 92 SER B O 1
ATOM 1449 N N . PRO B 1 89 ? -21.12623 5.90859 21.14512 1.000 32.21247 93 PRO B N 1
ATOM 1450 C CA . PRO B 1 89 ? -20.09378 5.08555 20.48710 1.000 27.82181 93 PRO B CA 1
ATOM 1451 C C . PRO B 1 89 ? -18.78688 4.75912 21.25115 1.000 32.17980 93 PRO B C 1
ATOM 1452 O O . PRO B 1 89 ? -17.76893 4.50801 20.59829 1.000 35.41979 93 PRO B O 1
ATOM 1456 N N . HIS B 1 90 ? -18.81729 4.67322 22.56862 1.000 24.78035 94 HIS B N 1
ATOM 1457 C CA . HIS B 1 90 ? -17.59684 4.41942 23.32404 1.000 21.26931 94 HIS B CA 1
ATOM 1458 C C . HIS B 1 90 ? -17.12124 2.98219 23.11493 1.000 16.00867 94 HIS B C 1
ATOM 1459 O O . HIS B 1 90 ? -17.92730 2.05630 22.95818 1.000 20.11810 94 HIS B O 1
ATOM 1466 N N . TRP B 1 91 ? -15.79761 2.79824 23.12008 1.000 15.08031 95 TRP B N 1
ATOM 1467 C CA . TRP B 1 91 ? -15.24078 1.47526 22.82574 1.000 12.61661 95 TRP B CA 1
ATOM 1468 C C . TRP B 1 91 ? -15.72045 0.41933 23.81423 1.000 16.17099 95 TRP B C 1
ATOM 1469 O O . TRP B 1 91 ? -15.86234 -0.75216 23.44108 1.000 16.57708 95 TRP B O 1
ATOM 1480 N N . CYS B 1 92 ? -15.99031 0.80127 25.06755 1.000 15.07822 96 CYS B N 1
ATOM 1481 C CA . CYS B 1 92 ? -16.48886 -0.19922 26.00401 1.000 16.05488 96 CYS B CA 1
ATOM 1482 C C . CYS B 1 92 ? -17.89679 -0.63465 25.62956 1.000 16.37160 96 CYS B C 1
ATOM 1483 O O . CYS B 1 92 ? -18.24166 -1.81678 25.75983 1.000 17.32188 96 CYS B O 1
ATOM 1486 N N . SER B 1 93 ? -18.71911 0.30509 25.15072 1.000 16.38632 97 SER B N 1
ATOM 1487 C CA . SER B 1 93 ? -20.08313 -0.05035 24.77865 1.000 17.59486 97 SER B CA 1
ATOM 1488 C C . SER B 1 93 ? -20.16062 -0.67032 23.40042 1.000 23.21054 97 SER B C 1
ATOM 1489 O O . SER B 1 93 ? -21.02133 -1.52218 23.15759 1.000 24.76341 97 SER B O 1
ATOM 1492 N N . ASP B 1 94 ? -19.21198 -0.36401 22.53388 1.000 15.06463 98 ASP B N 1
ATOM 1493 C CA . ASP B 1 94 ? -19.20014 -0.97206 21.21571 1.000 19.11098 98 ASP B CA 1
ATOM 1494 C C . ASP B 1 94 ? -18.39733 -2.25809 21.15967 1.000 19.74654 98 ASP B C 1
ATOM 1495 O O . ASP B 1 94 ? -18.30684 -2.86924 20.08787 1.000 19.90676 98 ASP B O 1
ATOM 1500 N N . PHE B 1 95 ? -17.80810 -2.67554 22.28374 1.000 18.93607 99 PHE B N 1
ATOM 1501 C CA . PHE B 1 95 ? -17.07253 -3.93473 22.30112 1.000 17.23513 99 PHE B CA 1
ATOM 1502 C C . PHE B 1 95 ? -18.01076 -5.09439 21.99001 1.000 19.04057 99 PHE B C 1
ATOM 1503 O O . PHE B 1 95 ? -17.63656 -6.04055 21.28766 1.000 18.55415 99 PHE B O 1
ATOM 1511 N N . SER B 1 96 ? -19.25210 -5.00982 22.45769 1.000 16.60625 100 SER B N 1
ATOM 1512 C CA . SER B 1 96 ? -20.23846 -6.03350 22.12968 1.000 22.04461 100 SER B CA 1
ATOM 1513 C C . SER B 1 96 ? -20.80531 -5.79100 20.74196 1.000 27.73918 100 SER B C 1
ATOM 1514 O O . SER B 1 96 ? -21.06499 -4.64723 20.34840 1.000 25.69293 100 SER B O 1
ATOM 1517 N N . ASN B 1 97 ? -20.98993 -6.88749 20.00332 1.000 33.13199 101 ASN B N 1
ATOM 1518 C CA . ASN B 1 97 ? -21.55153 -6.86766 18.65646 1.000 33.37565 101 ASN B CA 1
ATOM 1519 C C . ASN B 1 97 ? -23.03987 -7.22304 18.69923 1.000 40.81606 101 ASN B C 1
ATOM 1520 O O . ASN B 1 97 ? -23.80013 -6.88364 17.79085 1.000 39.55366 101 ASN B O 1
#

Organism: Vaccinia virus (strain Western Reserve) (NCBI:txid10254)

GO terms:
  GO:0044167 host cell endoplasmic reticulum membrane (C, EXP)
  GO:0005515 protein binding (F, IPI)

Secondary structure (DSSP, 8-state):
--TTS-EEEE-SSEEEEEEE-TTT--EEEEB-TTSSB--EE-SSSS-HHHHHHHHHHHHHHTTSEEETTHHHHHHHS--STT-TTSGGGGS----/--TTS-EEEE-SSEEEEEEE-TTT--EEEEB-TTSSB--EE-SSS--HHHHHHHHHHHHHSTTSEEETTHHHHHHHSS-SSS-TTSHHHHS--

Nearest PDB structures (foldseek):
  8ini-assembly2_B  TM=9.755E-01  e=5.524E-19  Orthopoxvirus vaccinia
  2gid-assembly2_J  TM=2.898E-01  e=4.571E-01  Trypanosoma brucei brucei TREU927
  8ini-assembly2_B  TM=1.011E+00  e=8.852E-21  Orthopoxvirus vaccinia
  9grt-assembly3_C  TM=3.589E-01  e=8.822E+00  Homo sapiens
  4nv7-assembly3_A  TM=2.913E-01  e=9.408E+00  Mesorhizobium japonicum MAFF 303099

Solvent-accessible surface area: 11925 Å² total; per-residue (Å²): 181,71,100,48,92,22,118,13,38,74,47,41,64,35,12,0,2,11,64,39,20,133,179,68,111,32,1,14,0,1,26,142,45,101,30,26,2,51,88,12,159,24,101,60,182,127,19,92,81,7,80,134,81,0,84,119,2,39,161,105,90,29,162,49,36,0,9,0,11,115,76,0,84,108,76,44,58,70,34,0,38,209,69,88,127,27,5,0,28,97,79,69,66,99,202,152,82,98,49,93,23,109,19,43,77,44,43,74,28,15,0,0,19,52,34,14,125,177,71,140,60,6,14,0,1,28,131,45,123,28,26,3,45,78,15,169,24,100,59,180,116,18,69,85,6,77,93,78,0,69,93,0,50,165,104,89,34,158,61,37,0,11,0,11,114,76,0,87,123,96,44,58,71,33,0,70,212,70,79,112,26,3,3,26,52,87,90,194

Sequence (188 aa):
DDIFEFKCVDFGAYFIAMRLDKKTYLPQAIRRGTGDAWMVKKAAKVDPSAQQFCQYLIKHKSNNVITCGNEMLNELGYSGYFMSPHWCSDFSNMEDDIFEFKCVDFGAYFIAMRLDKKTYLPQAIRRGTGDAWMVKKAAKVDPSAQQFCQYLIKHKSNNVITCGNEMLNELGYSGYFMSPHWCSDFSN

InterPro domains:
  IPR005023 Viral late protein H2 [PF03356] (1-187)

Radius of gyration: 22.01 Å; Cα contacts (8 Å, |Δi|>4): 340; chains: 2; bounding box: 50×35×61 Å

B-factor: mean 25.76, std 12.12, range [11.06, 74.72]

Foldseek 3Di:
DAQQAWDFDCPQQWTWTWHAPPPQRFIKTQQDPLHRTDTQGAPDSDRVVSRVVNVVCSVPRNVHMATAAPRCCVRPNHRQDPDPPRVSPVDDPSD/DAQQAWAFDDPQQWTWTWHAHPPPRFIKTQQDPLHGTDTQGAPHSDRVVSRVVNVVCSVPRRPHMATAAPRCCVRPNDRQDPDPVGCRPSVDD